Protein 4K25 (pdb70)

Nearest PDB structures (foldseek):
  4k25-assembly1_A-2  TM=1.002E+00  e=1.725E-65  Saccharomyces cerevisiae S288C
  6nbj-assembly1_B  TM=9.617E-01  e=1.595E-51  Saccharomyces cerevisiae S288C
  4ydu-assembly2_B  TM=7.743E-01  e=3.073E-22  Escherichia coli
  4wq4-assembly2_B  TM=7.828E-01  e=8.845E-22  Escherichia coli K-12
  4wq5-assembly1_A  TM=7.902E-01  e=4.695E-21  Escherichia coli K-12

Seq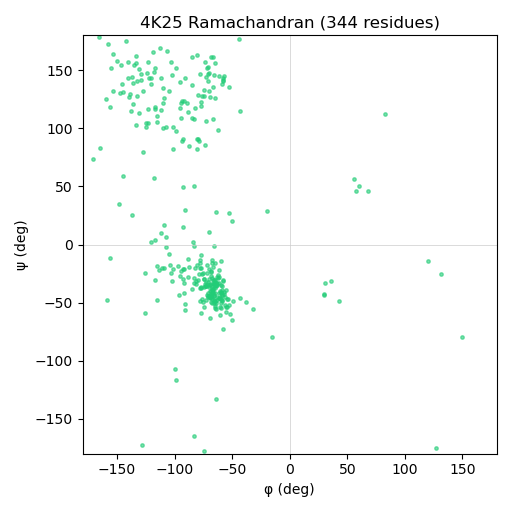uence (346 aa):
YKVLAIETSCDDTCVSVLDRFSKSAAPNVLANLKDTLDSTKAHIHHQARIGPLTERALIESNAREGIDLICVTRGPGPGSLSGGLDFAKGLAVAWNKPLIGVHHLGHLLIPRGTNGKVPQFPFVSLLVSGGHTTFVLSRAIDDHEILCDTIDIAVGDSLDKCGRELGFKGTIAREEKFINQDINDQDFALKLENLSFSFSAFITALRTNLTKLGKTEIQELPEREIRSIAYQVQESVFDHIINKLKHVLKSQPEKFKNVREFVCSGGVSSNQRLRTKLETELGTLNSTSFFNFYYPPDLCSDNSIIGWAGIEIWESLRLVSDLDICPIRQWPLNDLLSVDGWRTDQ

InterPro domains:
  IPR000905 Gcp-like domain [PF00814] (73-368)
  IPR000905 Gcp-like domain [PTHR11735] (30-397)
  IPR017860 Peptidase M22, conserved site [PS01016] (130-150)
  IPR017861 Kae1/TsaD family [PR00789] (36-49)
  IPR017861 Kae1/TsaD family [PR00789] (110-130)
  IPR017861 Kae1/TsaD family [PR00789] (131-150)
  IPR017861 Kae1/TsaD family [PR00789] (167-179)
  IPR017861 Kae1/TsaD family [PR00789] (190-211)
  IPR017861 Kae1/TsaD family [PR00789] (320-329)
  IPR017861 Kae1/TsaD family [TIGR00329] (36-367)
  IPR022450 tRNA N6-adenosine threonylcarbamoyltransferase, TsaD [MF_01445] (33-393)
  IPR043129 ATPase, nucleotide binding domain [SSF53067] (34-372)
  IPR043129 ATPase, nucleotide binding domain [SSF53067] (35-155)

Solvent-accessible surface area: 16115 Å² total

Organism: Saccharomyces cerevisiae (strain ATCC 204508 / S288c) (NCBI:txid559292)

GO terms:
  GO:0002949 tRNA threonylcarbamoyladenosine modification (P, IDA)
  GO:0000049 tRNA binding (F, IDA)
  GO:0061711 tRNA N(6)-L-threonylcarbamoyladenine synthase activity (F, IDA)
  GO:0008252 nucleotidase activity (F, IDA)
  GO:0005739 mitochondrion (C, HDA)
  GO:0072670 mitochondrial tRNA threonylcarbamoyladenosine modification (P, IMP)
  GO:0005739 mitochondrion (C, EXP)
  GO:0005759 mitochondrial matrix (C, IMP)

Radius of gyration: 22.03 Å; Cα contacts (8 Å, |Δi|>4): 654; chains: 1; bounding box: 52×57×58 Å

B-factor: mean 81.54, std 22.61, range [35.31, 181.84]

Foldseek 3Di:
DWEWFFDFQDFKTKTWIWDPPDLFDIHTFFIDIDGDDDCDDSLRVNLVCNVVVHVVRQVSGDHLLPHAEYFAALAAHASRRVSGLVVSLVSCVVSVHFYAHDHLLLLVQLVCSRSNDVQPQQAWEAQAAQAWGWIWTGNDSLDIDTQATEPEGGPNVLQQLLQVQLPADPCGNVVLCLCPVCVPQADLVLPQDASYDYRPVLSVSLQVSQVVDDHRPNPVDDSRHSSNSSCVSVCVNLVRSLVSVVVSCQVCVVSVVPHAEYEYAYDCLPNPVSVVSNCPSQCPDDSRDHYDYDYDDCSRPDHGVSSSSSVCCCPVVQKTFASVRRRDHHQDSNCRPVDDGIDGRD

CATH classification: 3.30.420.40 (+1 more: 3.30.420.40)

Structure (mmCIF, N/CA/C/O backbone):
data_4K25
#
_entry.id   4K25
#
_cell.length_a   64.597
_cell.length_b   130.983
_cell.length_c   47.866
_cell.angle_alpha   90.00
_cell.angle_beta   90.00
_cell.angle_gamma   90.00
#
_symmetry.space_group_name_H-M   'P 21 21 2'
#
loop_
_entity.id
_entity.type
_entity.pdbx_description
1 polymer 'Probable tRNA threonylcarbamoyladenosine biosynthesis protein QRI7, mitochondrial'
2 non-polymer 'ZINC ION'
3 non-polymer 'CALCIUM ION'
#
loop_
_atom_site.group_PDB
_atom_site.id
_atom_site.type_symbol
_atom_site.label_atom_id
_atom_site.label_alt_id
_atom_site.label_comp_id
_atom_site.label_asym_id
_atom_site.label_entity_id
_atom_site.label_seq_id
_atom_site.pdbx_PDB_ins_code
_atom_site.Cartn_x
_atom_site.Cartn_y
_atom_site.Cartn_z
_atom_site.occupancy
_atom_site.B_iso_or_equiv
_atom_site.auth_seq_id
_atom_site.auth_comp_id
_atom_site.auth_asym_id
_atom_site.auth_atom_id
_atom_site.pdbx_PDB_model_num
ATOM 1 N N . TYR A 1 9 ? 51.690 6.418 49.895 1.00 81.91 33 TYR A N 1
ATOM 2 C CA . TYR A 1 9 ? 50.998 6.708 48.649 1.00 76.97 33 TYR A CA 1
ATOM 3 C C . TYR A 1 9 ? 51.596 7.964 47.991 1.00 77.90 33 TYR A C 1
ATOM 4 O O . TYR A 1 9 ? 50.972 9.032 47.932 1.00 77.10 33 TYR A O 1
ATOM 13 N N . LYS A 1 10 ? 52.836 7.808 47.514 1.00 72.52 34 LYS A N 1
ATOM 14 C CA . LYS A 1 10 ? 53.590 8.797 46.757 1.00 69.87 34 LYS A CA 1
ATOM 15 C C . LYS A 1 10 ? 53.833 8.157 45.387 1.00 69.68 34 LYS A C 1
ATOM 16 O O . LYS A 1 10 ? 54.449 7.091 45.298 1.00 68.77 34 LYS A O 1
ATOM 22 N N . VAL A 1 11 ? 53.270 8.772 44.335 1.00 63.47 35 VAL A N 1
ATOM 23 C CA . VAL A 1 11 ? 53.304 8.265 42.964 1.00 59.45 35 VAL A CA 1
ATOM 24 C C . VAL A 1 11 ? 54.487 8.791 42.150 1.00 62.16 35 VAL A C 1
ATOM 25 O O . VAL A 1 11 ? 54.639 10.002 41.985 1.00 62.26 35 VAL A O 1
ATOM 29 N N . LEU A 1 12 ? 55.301 7.868 41.611 1.00 57.43 36 LEU A N 1
ATOM 30 C CA . LEU A 1 12 ? 56.393 8.200 40.699 1.00 55.93 36 LEU A CA 1
ATOM 31 C C . LEU A 1 12 ? 55.758 8.043 39.321 1.00 56.61 36 LEU A C 1
ATOM 32 O O . LEU A 1 12 ? 55.179 6.991 39.036 1.00 55.21 36 LEU A O 1
ATOM 37 N N . ALA A 1 13 ? 55.803 9.101 38.499 1.00 52.23 37 ALA A N 1
ATOM 38 C CA . ALA A 1 13 ? 55.211 9.094 37.162 1.00 49.44 37 ALA A CA 1
ATOM 39 C C . ALA A 1 13 ? 56.241 9.399 36.086 1.00 54.31 37 ALA A C 1
ATOM 40 O O . ALA A 1 13 ? 57.138 10.217 36.320 1.00 55.88 37 ALA A O 1
ATOM 42 N N . ILE A 1 14 ? 56.122 8.729 34.910 1.00 49.32 38 ILE A N 1
ATOM 43 C CA . ILE A 1 14 ? 57.047 8.896 33.779 1.00 49.32 38 ILE A CA 1
ATOM 44 C C . ILE A 1 14 ? 56.318 9.087 32.433 1.00 52.00 38 ILE A C 1
ATOM 45 O O . ILE A 1 14 ? 55.315 8.418 32.182 1.00 50.98 38 ILE A O 1
ATOM 50 N N . GLU A 1 15 ? 56.849 9.994 31.577 1.00 48.63 39 GLU A N 1
ATOM 51 C CA . GLU A 1 15 ? 56.391 10.286 30.213 1.00 46.85 39 GLU A CA 1
ATOM 52 C C . GLU A 1 15 ? 57.615 10.270 29.282 1.00 52.49 39 GLU A C 1
ATOM 53 O O . GLU A 1 15 ? 58.495 11.126 29.410 1.00 53.09 39 GLU A O 1
ATOM 59 N N . THR A 1 16 ? 57.674 9.280 28.365 1.00 49.91 40 THR A N 1
ATOM 60 C CA . THR A 1 16 ? 58.766 9.074 27.397 1.00 51.69 40 THR A CA 1
ATOM 61 C C . THR A 1 16 ? 58.266 8.726 25.967 1.00 55.20 40 THR A C 1
ATOM 62 O O . THR A 1 16 ? 59.007 8.091 25.213 1.00 56.08 40 THR A O 1
ATOM 66 N N . SER A 1 17 ? 57.033 9.137 25.591 1.00 50.70 41 SER A N 1
ATOM 67 C CA . SER A 1 17 ? 56.465 8.812 24.274 1.00 50.77 41 SER A CA 1
ATOM 68 C C . SER A 1 17 ? 56.961 9.635 23.074 1.00 57.65 41 SER A C 1
ATOM 69 O O . SER A 1 17 ? 57.312 9.041 22.049 1.00 58.61 41 SER A O 1
ATOM 72 N N . CYS A 1 18 ? 56.980 10.981 23.184 1.00 55.03 42 CYS A N 1
ATOM 73 C CA . CYS A 1 18 ? 57.397 11.855 22.078 1.00 56.51 42 CYS A CA 1
ATOM 74 C C . CYS A 1 18 ? 58.848 12.389 22.171 1.00 63.30 42 CYS A C 1
ATOM 75 O O . CYS A 1 18 ? 59.782 11.625 21.928 1.00 64.54 42 CYS A O 1
ATOM 78 N N . ASP A 1 19 ? 59.030 13.687 22.491 1.00 60.92 43 ASP A N 1
ATOM 79 C CA . ASP A 1 19 ? 60.335 14.348 22.597 1.00 64.13 43 ASP A CA 1
ATOM 80 C C . ASP A 1 19 ? 60.641 14.814 24.022 1.00 68.97 43 ASP A C 1
ATOM 81 O O . ASP A 1 19 ? 61.804 15.079 24.345 1.00 71.59 43 ASP A O 1
ATOM 86 N N . ASP A 1 20 ? 59.598 14.931 24.862 1.00 63.26 44 ASP A N 1
ATOM 87 C CA . ASP A 1 20 ? 59.723 15.368 26.248 1.00 63.84 44 ASP A CA 1
ATOM 88 C C . ASP A 1 20 ? 59.964 14.184 27.198 1.00 66.25 44 ASP A C 1
ATOM 89 O O . ASP A 1 20 ? 59.153 13.253 27.252 1.00 63.76 44 ASP A O 1
ATOM 94 N N . THR A 1 21 ? 61.083 14.226 27.941 1.00 64.35 45 THR A N 1
ATOM 95 C CA . THR A 1 21 ? 61.432 13.229 28.954 1.00 64.33 45 THR A CA 1
ATOM 96 C C . THR A 1 21 ? 60.911 13.804 30.276 1.00 66.97 45 THR A C 1
ATOM 97 O O . THR A 1 21 ? 61.426 14.813 30.754 1.00 68.37 45 THR A O 1
ATOM 101 N N . CYS A 1 22 ? 59.853 13.210 30.829 1.00 61.00 46 CYS A N 1
ATOM 102 C CA . CYS A 1 22 ? 59.256 13.741 32.048 1.00 60.79 46 CYS A CA 1
ATOM 103 C C . CYS A 1 22 ? 59.256 12.756 33.223 1.00 65.80 46 CYS A C 1
ATOM 104 O O . CYS A 1 22 ? 59.016 11.563 33.034 1.00 63.57 46 CYS A O 1
ATOM 107 N N . VAL A 1 23 ? 59.570 13.269 34.431 1.00 65.69 47 VAL A N 1
ATOM 108 C CA . VAL A 1 23 ? 59.614 12.531 35.706 1.00 67.37 47 VAL A CA 1
ATOM 109 C C . VAL A 1 23 ? 58.936 13.417 36.762 1.00 72.60 47 VAL A C 1
ATOM 110 O O . VAL A 1 23 ? 59.394 14.538 36.997 1.00 73.99 47 VAL A O 1
ATOM 114 N N . SER A 1 24 ? 57.857 12.918 37.399 1.00 68.55 48 SER A N 1
ATOM 115 C CA . SER A 1 24 ? 57.154 13.681 38.430 1.00 69.91 48 SER A CA 1
ATOM 116 C C . SER A 1 24 ? 56.699 12.853 39.635 1.00 76.14 48 SER A C 1
ATOM 117 O O . SER A 1 24 ? 56.028 11.833 39.473 1.00 74.26 48 SER A O 1
ATOM 120 N N . VAL A 1 25 ? 57.084 13.305 40.848 1.00 76.67 49 VAL A N 1
ATOM 121 C CA . VAL A 1 25 ? 56.754 12.681 42.137 1.00 78.56 49 VAL A CA 1
ATOM 122 C C . VAL A 1 25 ? 55.508 13.381 42.699 1.00 82.67 49 VAL A C 1
ATOM 123 O O . VAL A 1 25 ? 55.548 14.588 42.960 1.00 83.92 49 VAL A O 1
ATOM 127 N N . LEU A 1 26 ? 54.408 12.627 42.869 1.00 77.98 50 LEU A N 1
ATOM 128 C CA . LEU A 1 26 ? 53.140 13.152 43.389 1.00 78.76 50 LEU A CA 1
ATOM 129 C C . LEU A 1 26 ? 52.925 12.762 44.855 1.00 87.05 50 LEU A C 1
ATOM 130 O O . LEU A 1 26 ? 53.515 11.786 45.323 1.00 87.44 50 LEU A O 1
ATOM 135 N N . ASP A 1 27 ? 52.090 13.529 45.579 1.00 86.26 51 ASP A N 1
ATOM 136 C CA . ASP A 1 27 ? 51.786 13.260 46.984 1.00 90.24 51 ASP A CA 1
ATOM 137 C C . ASP A 1 27 ? 50.289 13.128 47.200 1.00 94.73 51 ASP A C 1
ATOM 138 O O . ASP A 1 27 ? 49.568 14.134 47.210 1.00 94.78 51 ASP A O 1
ATOM 143 N N . ARG A 1 28 ? 49.820 11.886 47.372 1.00 91.76 52 ARG A N 1
ATOM 144 C CA . ARG A 1 28 ? 48.413 11.641 47.651 1.00 93.00 52 ARG A CA 1
ATOM 145 C C . ARG A 1 28 ? 48.221 11.558 49.176 1.00 104.08 52 ARG A C 1
ATOM 146 O O . ARG A 1 28 ? 48.357 10.487 49.774 1.00 105.47 52 ARG A O 1
ATOM 154 N N . PHE A 1 29 ? 47.960 12.728 49.795 1.00 105.54 53 PHE A N 1
ATOM 155 C CA . PHE A 1 29 ? 47.744 12.900 51.233 1.00 112.40 53 PHE A CA 1
ATOM 156 C C . PHE A 1 29 ? 46.566 12.056 51.732 1.00 119.43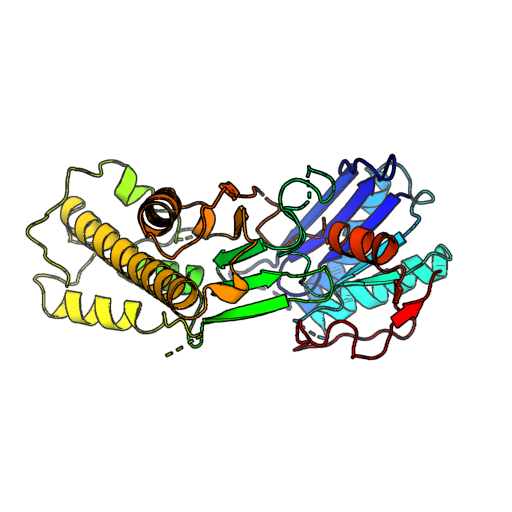 53 PHE A C 1
ATOM 157 O O . PHE A 1 29 ? 46.664 11.428 52.789 1.00 123.39 53 PHE A O 1
ATOM 165 N N . SER A 1 30 ? 45.457 12.050 50.963 1.00 113.98 54 SER A N 1
ATOM 166 C CA . SER A 1 30 ? 44.229 11.297 51.239 1.00 116.09 54 SER A CA 1
ATOM 167 C C . SER A 1 30 ? 43.445 11.085 49.938 1.00 116.23 54 SER A C 1
ATOM 168 O O . SER A 1 30 ? 43.807 11.659 48.906 1.00 111.59 54 SER A O 1
ATOM 171 N N . LYS A 1 31 ? 42.370 10.272 49.986 1.00 114.48 55 LYS A N 1
ATOM 172 C CA . LYS A 1 31 ? 41.522 10.004 48.820 1.00 111.34 55 LYS A CA 1
ATOM 173 C C . LYS A 1 31 ? 40.473 11.124 48.637 1.00 116.44 55 LYS A C 1
ATOM 174 O O . LYS A 1 31 ? 39.277 10.853 48.495 1.00 117.47 55 LYS A O 1
ATOM 180 N N . SER A 1 32 ? 40.948 12.396 48.655 1.00 112.27 56 SER A N 1
ATOM 181 C CA . SER A 1 32 ? 40.157 13.629 48.528 1.00 112.74 56 SER A CA 1
ATOM 182 C C . SER A 1 32 ? 40.982 14.829 48.003 1.00 112.86 56 SER A C 1
ATOM 183 O O . SER A 1 32 ? 40.391 15.852 47.649 1.00 112.95 56 SER A O 1
ATOM 186 N N . ALA A 1 33 ? 42.333 14.702 47.949 1.00 105.93 57 ALA A N 1
ATOM 187 C CA . ALA A 1 33 ? 43.267 15.743 47.476 1.00 102.44 57 ALA A CA 1
ATOM 188 C C . ALA A 1 33 ? 44.583 15.132 46.966 1.00 100.16 57 ALA A C 1
ATOM 189 O O . ALA A 1 33 ? 44.974 14.061 47.445 1.00 99.84 57 ALA A O 1
ATOM 191 N N . ALA A 1 34 ? 45.275 15.815 46.009 1.00 91.75 58 ALA A N 1
ATOM 192 C CA . ALA A 1 34 ? 46.538 15.305 45.449 1.00 87.66 58 ALA A CA 1
ATOM 193 C C . ALA A 1 34 ? 47.656 16.330 45.074 1.00 88.62 58 ALA A C 1
ATOM 194 O O . ALA A 1 34 ? 48.117 16.288 43.936 1.00 85.28 58 ALA A O 1
ATOM 196 N N . PRO A 1 35 ? 48.195 17.172 45.998 1.00 86.83 59 PRO A N 1
ATOM 197 C CA . PRO A 1 35 ? 49.287 18.095 45.608 1.00 85.22 59 PRO A CA 1
ATOM 198 C C . PRO A 1 35 ? 50.540 17.431 45.010 1.00 84.43 59 PRO A C 1
ATOM 199 O O . PRO A 1 35 ? 50.909 16.327 45.419 1.00 83.50 59 PRO A O 1
ATOM 203 N N . ASN A 1 36 ? 51.183 18.123 44.035 1.00 78.10 60 ASN A N 1
ATOM 204 C CA . ASN A 1 36 ? 52.377 17.670 43.305 1.00 75.75 60 ASN A CA 1
ATOM 205 C C . ASN A 1 36 ? 53.706 18.052 43.978 1.00 82.56 60 ASN A C 1
ATOM 206 O O . ASN A 1 36 ? 54.037 19.240 44.038 1.00 84.57 60 ASN A O 1
ATOM 208 N N . VAL A 1 37 ? 54.478 17.041 44.455 1.00 79.06 61 VAL A N 1
ATOM 209 C CA . VAL A 1 37 ? 55.778 17.238 45.120 1.00 82.34 61 VAL A CA 1
ATOM 210 C C . VAL A 1 37 ? 56.879 17.738 44.165 1.00 84.47 61 VAL A C 1
ATOM 211 O O . VAL A 1 37 ? 57.384 18.845 44.361 1.00 87.25 61 VAL A O 1
ATOM 215 N N . LEU A 1 38 ? 57.248 16.935 43.147 1.00 76.41 62 LEU A N 1
ATOM 216 C CA . LEU A 1 38 ? 58.287 17.306 42.182 1.00 75.00 62 LEU A CA 1
ATOM 217 C C . LEU A 1 38 ? 57.846 17.041 40.745 1.00 72.86 62 LEU A C 1
ATOM 218 O O . LEU A 1 38 ? 56.952 16.225 40.532 1.00 69.24 62 LEU A O 1
ATOM 220 N N . ALA A 1 39 ? 58.451 17.755 39.768 1.00 68.69 63 ALA A N 1
ATOM 221 C CA . ALA A 1 39 ? 58.173 17.636 38.330 1.00 64.87 63 ALA A CA 1
ATOM 222 C C . ALA A 1 39 ? 59.363 18.111 37.485 1.00 70.49 63 ALA A C 1
ATOM 223 O O . ALA A 1 39 ? 59.757 19.275 37.567 1.00 72.27 63 ALA A O 1
ATOM 225 N N . ASN A 1 40 ? 59.933 17.197 36.679 1.00 66.44 64 ASN A N 1
ATOM 226 C CA . ASN A 1 40 ? 61.077 17.447 35.794 1.00 67.74 64 ASN A CA 1
ATOM 227 C C . ASN A 1 40 ? 60.718 17.252 34.319 1.00 68.51 64 ASN A C 1
ATOM 228 O O . ASN A 1 40 ? 59.826 16.463 34.005 1.00 65.36 64 ASN A O 1
ATOM 233 N N . LEU A 1 41 ? 61.426 17.967 33.419 1.00 66.09 65 LEU A N 1
ATOM 234 C CA . LEU A 1 41 ? 61.250 17.891 31.966 1.00 63.84 65 LEU A CA 1
ATOM 235 C C . LEU A 1 41 ? 62.536 18.263 31.217 1.00 72.32 65 LEU A C 1
ATOM 236 O O . LEU A 1 41 ? 63.181 19.262 31.547 1.00 74.98 65 LEU A O 1
ATOM 238 N N . LYS A 1 42 ? 62.913 17.428 30.228 1.00 69.78 66 LYS A N 1
ATOM 239 C CA . LYS A 1 42 ? 64.087 17.600 29.368 1.00 73.53 66 LYS A CA 1
ATOM 240 C C . LYS A 1 42 ? 63.674 17.257 27.941 1.00 78.29 66 LYS A C 1
ATOM 241 O O . LYS A 1 42 ? 63.292 16.116 27.668 1.00 75.88 66 LYS A O 1
ATOM 243 N N . ASP A 1 43 ? 63.701 18.260 27.046 1.00 77.94 67 ASP A N 1
ATOM 244 C CA . ASP A 1 43 ? 63.285 18.117 25.647 1.00 77.44 67 ASP A CA 1
ATOM 245 C C . ASP A 1 43 ? 64.465 17.923 24.704 1.00 87.36 67 ASP A C 1
ATOM 246 O O . ASP A 1 43 ? 65.570 18.385 25.000 1.00 90.75 67 ASP A O 1
ATOM 251 N N . THR A 1 44 ? 64.226 17.229 23.571 1.00 85.37 68 THR A N 1
ATOM 252 C CA . THR A 1 44 ? 65.235 16.929 22.549 1.00 90.10 68 THR A CA 1
ATOM 253 C C . THR A 1 44 ? 65.737 18.205 21.876 1.00 100.36 68 THR A C 1
ATOM 254 O O . THR A 1 44 ? 64.930 18.995 21.378 1.00 98.31 68 THR A O 1
ATOM 258 N N . LEU A 1 45 ? 67.068 18.407 21.877 1.00 104.15 69 LEU A N 1
ATOM 259 C CA . LEU A 1 45 ? 67.719 19.562 21.259 1.00 109.12 69 LEU A CA 1
ATOM 260 C C . LEU A 1 45 ? 67.690 19.384 19.740 1.00 115.85 69 LEU A C 1
ATOM 261 O O . LEU A 1 45 ? 68.078 18.324 19.236 1.00 116.75 69 LEU A O 1
ATOM 266 N N . ASP A 1 46 ? 67.201 20.410 19.018 1.00 113.19 70 ASP A N 1
ATOM 267 C CA . ASP A 1 46 ? 67.078 20.384 17.558 1.00 114.55 70 ASP A CA 1
ATOM 268 C C . ASP A 1 46 ? 67.696 21.615 16.891 1.00 123.64 70 ASP A C 1
ATOM 269 O O . ASP A 1 46 ? 67.666 22.709 17.464 1.00 123.91 70 ASP A O 1
ATOM 274 N N . SER A 1 47 ? 68.252 21.429 15.676 1.00 123.96 71 SER A N 1
ATOM 275 C CA . SER A 1 47 ? 68.888 22.486 14.888 1.00 159.82 71 SER A CA 1
ATOM 276 C C . SER A 1 47 ? 67.919 23.070 13.863 1.00 180.98 71 SER A C 1
ATOM 277 O O . SER A 1 47 ? 67.198 24.019 14.167 1.00 138.01 71 SER A O 1
ATOM 280 N N . THR A 1 56 ? 70.422 13.920 17.148 1.00 88.26 80 THR A N 1
ATOM 281 C CA . THR A 1 56 ? 70.193 13.200 18.401 1.00 84.60 80 THR A CA 1
ATOM 282 C C . THR A 1 56 ? 68.802 12.541 18.424 1.00 81.92 80 THR A C 1
ATOM 283 O O . THR A 1 56 ? 67.779 13.238 18.444 1.00 78.16 80 THR A O 1
ATOM 287 N N . LYS A 1 57 ? 68.779 11.191 18.401 1.00 76.48 81 LYS A N 1
ATOM 288 C CA . LYS A 1 57 ? 67.564 10.364 18.389 1.00 70.65 81 LYS A CA 1
ATOM 289 C C . LYS A 1 57 ? 66.759 10.497 19.679 1.00 67.38 81 LYS A C 1
ATOM 290 O O . LYS A 1 57 ? 67.346 10.656 20.750 1.00 67.18 81 LYS A O 1
ATOM 296 N N . ALA A 1 58 ? 65.416 10.428 19.572 1.00 58.37 82 ALA A N 1
ATOM 297 C CA . ALA A 1 58 ? 64.502 10.533 20.713 1.00 53.41 82 ALA A CA 1
ATOM 298 C C . ALA A 1 58 ? 64.629 9.350 21.670 1.00 55.96 82 ALA A C 1
ATOM 299 O O . ALA A 1 58 ? 64.563 9.553 22.885 1.00 54.80 82 ALA A O 1
ATOM 301 N N . HIS A 1 59 ? 64.822 8.122 21.139 1.00 52.76 83 HIS A N 1
ATOM 302 C CA . HIS A 1 59 ? 64.984 6.935 21.980 1.00 51.73 83 HIS A CA 1
ATOM 303 C C . HIS A 1 59 ? 66.258 7.027 22.812 1.00 57.24 83 HIS A C 1
ATOM 304 O O . HIS A 1 59 ? 66.160 6.886 24.028 1.00 55.88 83 HIS A O 1
ATOM 311 N N . ILE A 1 60 ? 67.421 7.366 22.177 1.00 56.22 84 ILE A N 1
ATOM 312 C CA . ILE A 1 60 ? 68.719 7.564 22.833 1.00 59.02 84 ILE A CA 1
ATOM 313 C C . ILE A 1 60 ? 68.632 8.702 23.863 1.00 60.63 84 ILE A C 1
ATOM 314 O O . ILE A 1 60 ? 69.170 8.561 24.961 1.00 61.29 84 ILE A O 1
ATOM 319 N N . HIS A 1 61 ? 67.918 9.798 23.532 1.00 54.87 85 HIS A N 1
ATOM 320 C CA . HIS A 1 61 ? 67.738 10.925 24.448 1.00 53.98 85 HIS A CA 1
ATOM 321 C C . HIS A 1 61 ? 67.024 10.470 25.724 1.00 55.82 85 HIS A C 1
ATOM 322 O O . HIS A 1 61 ? 67.638 10.532 26.789 1.00 57.10 85 HIS A O 1
ATOM 329 N N . HIS A 1 62 ? 65.774 9.950 25.609 1.00 49.02 86 HIS A N 1
ATOM 330 C CA . HIS A 1 62 ? 64.993 9.436 26.737 1.00 47.05 86 HIS A CA 1
ATOM 331 C C . HIS A 1 62 ? 65.818 8.459 27.603 1.00 52.62 86 HIS A C 1
ATOM 332 O O . HIS A 1 62 ? 65.866 8.623 28.822 1.00 52.42 86 HIS A O 1
ATOM 339 N N . GLN A 1 63 ? 66.489 7.473 26.957 1.00 50.79 87 GLN A N 1
ATOM 340 C CA . GLN A 1 63 ? 67.355 6.452 27.569 1.00 52.63 87 GLN A CA 1
ATOM 341 C C . GLN A 1 63 ? 68.519 7.041 28.369 1.00 59.98 87 GLN A C 1
ATOM 342 O O . GLN A 1 63 ? 68.969 6.414 29.328 1.00 61.55 87 GLN A O 1
ATOM 348 N N . ALA A 1 64 ? 69.021 8.217 27.970 1.00 57.86 88 ALA A N 1
ATOM 349 C CA . ALA A 1 64 ? 70.122 8.878 28.667 1.00 61.99 88 ALA A CA 1
ATOM 350 C C . ALA A 1 64 ? 69.627 9.871 29.720 1.00 64.33 88 ALA A C 1
ATOM 351 O O . ALA A 1 64 ? 70.379 10.218 30.632 1.00 66.92 88 ALA A O 1
ATOM 353 N N . ARG A 1 65 ? 68.370 10.333 29.598 1.00 56.70 89 ARG A N 1
ATOM 354 C CA . ARG A 1 65 ? 67.825 11.317 30.531 1.00 55.31 89 ARG A CA 1
ATOM 355 C C . ARG A 1 65 ? 67.129 10.719 31.727 1.00 57.11 89 ARG A C 1
ATOM 356 O O . ARG A 1 65 ? 67.462 11.083 32.848 1.00 58.93 89 ARG A O 1
ATOM 364 N N . ILE A 1 66 ? 66.190 9.791 31.497 1.00 50.48 90 ILE A N 1
ATOM 365 C CA . ILE A 1 66 ? 65.376 9.132 32.517 1.00 48.66 90 ILE A CA 1
ATOM 366 C C . ILE A 1 66 ? 66.061 8.785 33.848 1.00 56.29 90 ILE A C 1
ATOM 367 O O . ILE A 1 66 ? 65.537 9.139 34.902 1.00 54.89 90 ILE A O 1
ATOM 372 N N . GLY A 1 67 ? 67.233 8.151 33.769 1.00 57.50 91 GLY A N 1
ATOM 373 C CA . GLY A 1 67 ? 68.044 7.754 34.917 1.00 61.01 91 GLY A CA 1
ATOM 374 C C . GLY A 1 67 ? 68.413 8.927 35.798 1.00 68.26 91 GLY A C 1
ATOM 375 O O . GLY A 1 67 ? 67.816 9.091 36.867 1.00 67.04 91 GLY A O 1
ATOM 376 N N . PRO A 1 68 ? 69.336 9.813 35.343 1.00 69.21 92 PRO A N 1
ATOM 377 C CA . PRO A 1 68 ? 69.696 10.986 36.162 1.00 72.70 92 PRO A CA 1
ATOM 378 C C . PRO A 1 68 ? 68.531 11.945 36.432 1.00 74.82 92 PRO A C 1
ATOM 379 O O . PRO A 1 68 ? 68.540 12.612 37.467 1.00 76.69 92 PRO A O 1
ATOM 383 N N . LEU A 1 69 ? 67.511 11.979 35.537 1.00 67.51 93 LEU A N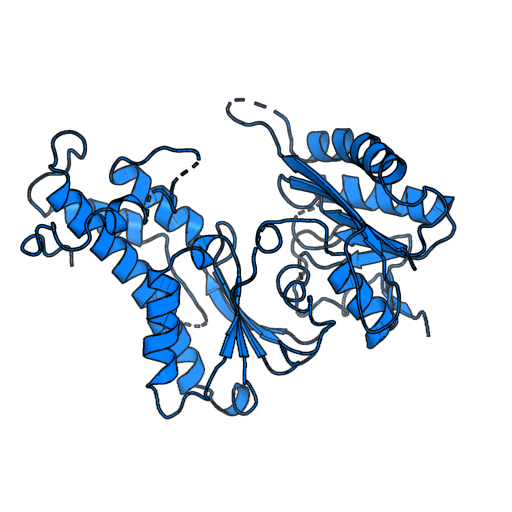 1
ATOM 384 C CA . LEU A 1 69 ? 66.319 12.817 35.713 1.00 64.84 93 LEU A CA 1
ATOM 385 C C . LEU A 1 69 ? 65.391 12.291 36.817 1.00 67.60 93 LEU A C 1
ATOM 386 O O . LEU A 1 69 ? 64.559 13.050 37.307 1.00 67.27 93 LEU A O 1
ATOM 391 N N . THR A 1 70 ? 65.537 11.015 37.226 1.00 63.58 94 THR A N 1
ATOM 392 C CA . THR A 1 70 ? 64.728 10.459 38.313 1.00 62.35 94 THR A CA 1
ATOM 393 C C . THR A 1 70 ? 65.435 10.632 39.661 1.00 70.76 94 THR A C 1
ATOM 394 O O . THR A 1 70 ? 64.775 11.015 40.629 1.00 70.77 94 THR A O 1
ATOM 398 N N . GLU A 1 71 ? 66.771 10.392 39.718 1.00 70.84 95 GLU A N 1
ATOM 399 C CA . GLU A 1 71 ? 67.550 10.541 40.954 1.00 75.37 95 GLU A CA 1
ATOM 400 C C . GLU A 1 71 ? 67.498 11.953 41.544 1.00 81.32 95 GLU A C 1
ATOM 401 O O . GLU A 1 71 ? 67.285 12.086 42.745 1.00 83.47 95 GLU A O 1
ATOM 407 N N . ARG A 1 72 ? 67.625 12.995 40.693 1.00 76.86 96 ARG A N 1
ATOM 408 C CA . ARG A 1 72 ? 67.539 14.403 41.087 1.00 78.46 96 ARG A CA 1
ATOM 409 C C . ARG A 1 72 ? 66.108 14.716 41.531 1.00 78.68 96 ARG A C 1
ATOM 410 O O . ARG A 1 72 ? 65.917 15.416 42.526 1.00 80.86 96 ARG A O 1
ATOM 412 N N . ALA A 1 73 ? 65.107 14.151 40.816 1.00 69.84 97 ALA A N 1
ATOM 413 C CA . ALA A 1 73 ? 63.684 14.302 41.122 1.00 66.61 97 ALA A CA 1
ATOM 414 C C . ALA A 1 73 ? 63.302 13.565 42.403 1.00 71.20 97 ALA A C 1
ATOM 415 O O . ALA A 1 73 ? 62.278 13.896 42.992 1.00 69.98 97 ALA A O 1
ATOM 417 N N . LEU A 1 74 ? 64.109 12.562 42.822 1.00 69.62 98 LEU A N 1
ATOM 418 C CA . LEU A 1 74 ? 63.907 11.807 44.061 1.00 71.17 98 LEU A CA 1
ATOM 419 C C . LEU A 1 74 ? 64.674 12.442 45.222 1.00 82.43 98 LEU A C 1
ATOM 420 O O . LEU A 1 74 ? 64.209 12.366 46.360 1.00 83.90 98 LEU A O 1
ATOM 425 N N . ILE A 1 75 ? 65.852 13.051 44.936 1.00 83.70 99 ILE A N 1
ATOM 426 C CA . ILE A 1 75 ? 66.698 13.745 45.916 1.00 90.73 99 ILE A CA 1
ATOM 427 C C . ILE A 1 75 ? 65.983 15.029 46.367 1.00 98.64 99 ILE A C 1
ATOM 428 O O . ILE A 1 75 ? 65.910 15.303 47.571 1.00 102.07 99 ILE A O 1
ATOM 433 N N . GLU A 1 76 ? 65.428 15.787 45.398 1.00 94.00 100 GLU A N 1
ATOM 434 C CA . GLU A 1 76 ? 64.696 17.023 45.673 1.00 95.39 100 GLU A CA 1
ATOM 435 C C . GLU A 1 76 ? 63.308 16.772 46.267 1.00 98.21 100 GLU A C 1
ATOM 436 O O . GLU A 1 76 ? 62.838 17.591 47.063 1.00 100.54 100 GLU A O 1
ATOM 442 N N . SER A 1 77 ? 62.677 15.623 45.928 1.00 91.23 101 SER A N 1
ATOM 443 C CA . SER A 1 77 ? 61.369 15.238 46.466 1.00 89.77 101 SER A CA 1
ATOM 444 C C . SER A 1 77 ? 61.478 14.760 47.924 1.00 99.71 101 SER A C 1
ATOM 445 O O . SER A 1 77 ? 62.571 14.766 48.502 1.00 103.74 101 SER A O 1
ATOM 448 N N . ASN A 1 78 ? 60.336 14.333 48.504 1.00 96.91 102 ASN A N 1
ATOM 449 C CA . ASN A 1 78 ? 60.212 13.842 49.877 1.00 101.49 102 ASN A CA 1
ATOM 450 C C . ASN A 1 78 ? 61.245 12.767 50.234 1.00 108.45 102 ASN A C 1
ATOM 451 O O . ASN A 1 78 ? 62.106 13.015 51.081 1.00 113.39 102 ASN A O 1
ATOM 453 N N . ALA A 1 79 ? 61.179 11.594 49.574 1.00 102.18 103 ALA A N 1
ATOM 454 C CA . ALA A 1 79 ? 62.091 10.474 49.813 1.00 103.57 103 ALA A CA 1
ATOM 455 C C . ALA A 1 79 ? 62.249 9.558 48.588 1.00 102.95 103 ALA A C 1
ATOM 456 O O . ALA A 1 79 ? 61.440 9.602 47.660 1.00 97.12 103 ALA A O 1
ATOM 458 N N . ARG A 1 80 ? 63.307 8.731 48.614 1.00 102.32 104 ARG A N 1
ATOM 459 C CA . ARG A 1 80 ? 63.678 7.740 47.606 1.00 99.36 104 ARG A CA 1
ATOM 460 C C . ARG A 1 80 ? 63.045 6.386 47.958 1.00 102.48 104 ARG A C 1
ATOM 461 O O . ARG A 1 80 ? 62.910 5.528 47.088 1.00 98.17 104 ARG A O 1
ATOM 469 N N . GLU A 1 81 ? 62.682 6.194 49.244 1.00 103.50 105 GLU A N 1
ATOM 470 C CA . GLU A 1 81 ? 62.071 4.968 49.775 1.00 103.44 105 GLU A CA 1
ATOM 471 C C . GLU A 1 81 ? 60.562 5.136 50.036 1.00 106.31 105 GLU A C 1
ATOM 472 O O . GLU A 1 81 ? 59.872 4.150 50.318 1.00 105.51 105 GLU A O 1
ATOM 478 N N . GLY A 1 82 ? 60.075 6.374 49.921 1.00 102.40 106 GLY A N 1
ATOM 479 C CA . GLY A 1 82 ? 58.680 6.734 50.150 1.00 101.26 106 GLY A CA 1
ATOM 480 C C . GLY A 1 82 ? 57.720 6.536 48.992 1.00 99.17 106 GLY A C 1
ATOM 481 O O . GLY A 1 82 ? 56.539 6.865 49.132 1.00 98.44 106 GLY A O 1
ATOM 482 N N . ILE A 1 83 ? 58.200 5.993 47.844 1.00 91.44 107 ILE A N 1
ATOM 483 C CA . ILE A 1 83 ? 57.371 5.750 46.650 1.00 86.03 107 ILE A CA 1
ATOM 484 C C . ILE A 1 83 ? 56.547 4.473 46.792 1.00 87.04 107 ILE A C 1
ATOM 485 O O . ILE A 1 83 ? 57.102 3.421 47.115 1.00 87.49 107 ILE A O 1
ATOM 487 N N . ASP A 1 84 ? 55.221 4.573 46.559 1.00 81.01 108 ASP A N 1
ATOM 488 C CA . ASP A 1 84 ? 54.274 3.463 46.705 1.00 80.49 108 ASP A CA 1
ATOM 489 C C . ASP A 1 84 ? 53.643 2.916 45.419 1.00 80.40 108 ASP A C 1
ATOM 490 O O . ASP A 1 84 ? 53.133 1.794 45.431 1.00 80.18 108 ASP A O 1
ATOM 495 N N . LEU A 1 85 ? 53.655 3.702 44.330 1.00 73.92 109 LEU A N 1
ATOM 496 C CA . LEU A 1 85 ? 53.089 3.319 43.034 1.00 70.33 109 LEU A CA 1
ATOM 497 C C . LEU A 1 85 ? 53.927 3.921 41.917 1.00 71.66 109 LEU A C 1
ATOM 498 O O . LEU A 1 85 ? 54.351 5.076 42.015 1.00 71.99 109 LEU A O 1
ATOM 503 N N . ILE A 1 86 ? 54.181 3.133 40.866 1.00 65.53 110 ILE A N 1
ATOM 504 C CA . ILE A 1 86 ? 54.977 3.584 39.729 1.00 63.42 110 ILE A CA 1
ATOM 505 C C . ILE A 1 86 ? 54.134 3.633 38.455 1.00 63.87 110 ILE A C 1
ATOM 506 O O . ILE A 1 86 ? 53.811 2.590 37.875 1.00 62.12 110 ILE A O 1
ATOM 511 N N . CYS A 1 87 ? 53.770 4.858 38.038 1.00 59.07 111 CYS A N 1
ATOM 512 C CA . CYS A 1 87 ? 53.021 5.102 36.808 1.00 56.33 111 CYS A CA 1
ATOM 513 C C . CYS A 1 87 ? 53.989 5.428 35.692 1.00 59.38 111 CYS A C 1
ATOM 514 O O . CYS A 1 87 ? 54.996 6.102 35.925 1.00 59.77 111 CYS A O 1
ATOM 517 N N . VAL A 1 88 ? 53.713 4.906 34.490 1.00 54.87 112 VAL A N 1
ATOM 518 C CA . VAL A 1 88 ? 54.556 5.091 33.308 1.00 54.30 112 VAL A CA 1
ATOM 519 C C . VAL A 1 88 ? 53.700 5.062 32.030 1.00 57.31 112 VAL A C 1
ATOM 520 O O . VAL A 1 88 ? 52.594 4.518 32.040 1.00 57.51 112 VAL A O 1
ATOM 524 N N . THR A 1 89 ? 54.205 5.655 30.945 1.00 52.61 113 THR A N 1
ATOM 525 C CA . THR A 1 89 ? 53.496 5.693 29.676 1.00 51.17 113 THR A CA 1
ATOM 526 C C . THR A 1 89 ? 53.716 4.432 28.830 1.00 54.95 113 THR A C 1
ATOM 527 O O . THR A 1 89 ? 54.820 4.186 28.326 1.00 55.56 113 THR A O 1
ATOM 531 N N . ARG A 1 90 ? 52.665 3.610 28.724 1.00 50.29 114 ARG A N 1
ATOM 532 C CA . ARG A 1 90 ? 52.663 2.399 27.903 1.00 50.39 114 ARG A CA 1
ATOM 533 C C . ARG A 1 90 ? 52.003 2.805 26.583 1.00 54.67 114 ARG A C 1
ATOM 534 O O . ARG A 1 90 ? 52.190 2.134 25.564 1.00 54.43 114 ARG A O 1
ATOM 542 N N . GLY A 1 91 ? 51.275 3.932 26.648 1.00 51.55 115 GLY A N 1
ATOM 543 C CA . GLY A 1 91 ? 50.484 4.589 25.610 1.00 51.27 115 GLY A CA 1
ATOM 544 C C . GLY A 1 91 ? 51.054 4.747 24.213 1.00 56.58 115 GLY A C 1
ATOM 545 O O . GLY A 1 91 ? 52.204 4.369 23.955 1.00 56.83 115 GLY A O 1
ATOM 546 N N . PRO A 1 92 ? 50.239 5.313 23.277 1.00 53.03 116 PRO A N 1
ATOM 547 C CA . PRO A 1 92 ? 50.703 5.464 21.882 1.00 53.13 116 PRO A CA 1
ATOM 548 C C . PRO A 1 92 ? 51.982 6.278 21.737 1.00 56.07 116 PRO A C 1
ATOM 549 O O . PRO A 1 92 ? 52.201 7.231 22.489 1.00 54.64 116 PRO A O 1
ATOM 553 N N . GLY A 1 93 ? 52.824 5.861 20.799 1.00 53.85 117 GLY A N 1
ATOM 554 C CA . GLY A 1 93 ? 54.105 6.500 20.520 1.00 54.62 117 GLY A CA 1
ATOM 555 C C . GLY A 1 93 ? 55.167 5.550 20.008 1.00 60.74 117 GLY A C 1
ATOM 556 O O . GLY A 1 93 ? 54.886 4.376 19.753 1.00 60.53 117 GLY A O 1
ATOM 565 N N . PRO A 1 95 ? 57.896 2.908 19.931 1.00 61.97 119 PRO A N 1
ATOM 566 C CA . PRO A 1 95 ? 58.220 1.809 20.860 1.00 61.52 119 PRO A CA 1
ATOM 567 C C . PRO A 1 95 ? 59.572 1.944 21.545 1.00 65.02 119 PRO A C 1
ATOM 568 O O . PRO A 1 95 ? 59.623 1.826 22.770 1.00 64.04 119 PRO A O 1
ATOM 572 N N . GLY A 1 96 ? 60.617 2.239 20.763 1.00 62.04 120 GLY A N 1
ATOM 573 C CA . GLY A 1 96 ? 61.982 2.435 21.243 1.00 62.96 120 GLY A CA 1
ATOM 574 C C . GLY A 1 96 ? 62.115 3.565 22.247 1.00 63.32 120 GLY A C 1
ATOM 575 O O . GLY A 1 96 ? 62.823 3.418 23.247 1.00 64.26 120 GLY A O 1
ATOM 576 N N . SER A 1 97 ? 61.414 4.693 21.997 1.00 55.93 121 SER A N 1
ATOM 577 C CA . SER A 1 97 ? 61.400 5.870 22.873 1.00 53.73 121 SER A CA 1
ATOM 578 C C . SER A 1 97 ? 60.701 5.582 24.199 1.00 52.64 121 SER A C 1
ATOM 579 O O . SER A 1 97 ? 61.259 5.894 25.254 1.00 53.34 121 SER A O 1
ATOM 582 N N . LEU A 1 98 ? 59.481 5.005 24.151 1.00 43.83 122 LEU A N 1
ATOM 583 C CA . LEU A 1 98 ? 58.753 4.708 25.377 1.00 40.50 122 LEU A CA 1
ATOM 584 C C . LEU A 1 98 ? 59.217 3.457 26.138 1.00 42.63 122 LEU A C 1
ATOM 585 O O . LEU A 1 98 ? 58.921 3.330 27.325 1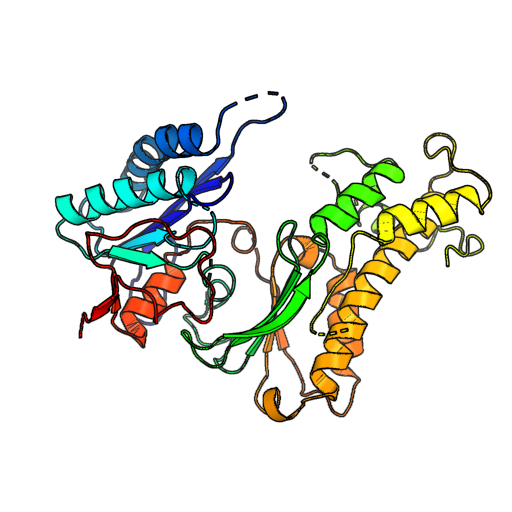.00 40.42 122 LEU A O 1
ATOM 590 N N . SER A 1 99 ? 60.042 2.595 25.493 1.00 40.57 123 SER A N 1
ATOM 591 C CA . SER A 1 99 ? 60.656 1.442 26.166 1.00 41.20 123 SER A CA 1
ATOM 592 C C . SER A 1 99 ? 61.670 1.955 27.224 1.00 46.16 123 SER A C 1
ATOM 593 O O . SER A 1 99 ? 61.858 1.314 28.255 1.00 46.69 123 SER A O 1
ATOM 596 N N . GLY A 1 100 ? 62.269 3.119 26.954 1.00 42.31 124 GLY A N 1
ATOM 597 C CA . GLY A 1 100 ? 63.221 3.794 27.829 1.00 43.65 124 GLY A CA 1
ATOM 598 C C . GLY A 1 100 ? 62.679 4.131 29.203 1.00 45.59 124 GLY A C 1
ATOM 599 O O . GLY A 1 100 ? 63.391 4.012 30.204 1.00 46.08 124 GLY A O 1
ATOM 600 N N . GLY A 1 101 ? 61.419 4.558 29.239 1.00 40.10 125 GLY A N 1
ATOM 601 C CA . GLY A 1 101 ? 60.713 4.900 30.468 1.00 38.62 125 GLY A CA 1
ATOM 602 C C . GLY A 1 101 ? 60.111 3.674 31.117 1.00 41.98 125 GLY A C 1
ATOM 603 O O . GLY A 1 101 ? 60.142 3.544 32.344 1.00 43.14 125 GLY A O 1
ATOM 604 N N . LEU A 1 102 ? 59.586 2.752 30.285 1.00 36.59 126 LEU A N 1
ATOM 605 C CA . LEU A 1 102 ? 58.942 1.506 30.697 1.00 35.91 126 LEU A CA 1
ATOM 606 C C . LEU A 1 102 ? 59.889 0.546 31.410 1.00 41.27 126 LEU A C 1
ATOM 607 O O . LEU A 1 102 ? 59.591 0.124 32.530 1.00 40.56 126 LEU A O 1
ATOM 612 N N . ASP A 1 103 ? 61.020 0.191 30.753 1.00 39.41 127 ASP A N 1
ATOM 613 C CA . ASP A 1 103 ? 62.022 -0.729 31.294 1.00 41.19 127 ASP A CA 1
ATOM 614 C C . ASP A 1 103 ? 62.637 -0.149 32.553 1.00 46.46 127 ASP A C 1
ATOM 615 O O . ASP A 1 103 ? 62.870 -0.883 33.513 1.00 47.46 127 ASP A O 1
ATOM 620 N N . PHE A 1 104 ? 62.798 1.183 32.585 1.00 43.40 128 PHE A N 1
ATOM 621 C CA . PHE A 1 104 ? 63.285 1.922 33.749 1.00 45.09 128 PHE A CA 1
ATOM 622 C C . PHE A 1 104 ? 62.277 1.826 34.901 1.00 48.84 128 PHE A C 1
ATOM 623 O O . PHE A 1 104 ? 62.686 1.583 36.036 1.00 50.19 128 PHE A O 1
ATOM 631 N N . ALA A 1 105 ? 60.961 1.990 34.599 1.00 43.48 129 ALA A N 1
ATOM 632 C CA . ALA A 1 105 ? 59.864 1.895 35.571 1.00 42.58 129 ALA A CA 1
ATOM 633 C C . ALA A 1 105 ? 59.761 0.488 36.146 1.00 47.96 129 ALA A C 1
ATOM 634 O O . ALA A 1 105 ? 59.444 0.346 37.327 1.00 49.60 129 ALA A O 1
ATOM 636 N N . LYS A 1 106 ? 60.038 -0.548 35.317 1.00 43.51 130 LYS A N 1
ATOM 637 C CA . LYS A 1 106 ? 60.047 -1.949 35.737 1.00 44.21 130 LYS A CA 1
ATOM 638 C C . LYS A 1 106 ? 61.150 -2.105 36.780 1.00 51.69 130 LYS A C 1
ATOM 639 O O . LYS A 1 106 ? 60.912 -2.694 37.836 1.00 53.11 130 LYS A O 1
ATOM 645 N N . GLY A 1 107 ? 62.318 -1.523 36.486 1.00 49.06 131 GLY A N 1
ATOM 646 C CA . GLY A 1 107 ? 63.481 -1.523 37.359 1.00 52.01 131 GLY A CA 1
ATOM 647 C C . GLY A 1 107 ? 63.199 -0.930 38.724 1.00 57.61 131 GLY A C 1
ATOM 648 O O . GLY A 1 107 ? 63.677 -1.462 39.725 1.00 60.32 131 GLY A O 1
ATOM 649 N N . LEU A 1 108 ? 62.424 0.177 38.777 1.00 52.12 132 LEU A N 1
ATOM 650 C CA . LEU A 1 108 ? 62.036 0.829 40.032 1.00 53.28 132 LEU A CA 1
ATOM 651 C C . LEU A 1 108 ? 61.071 -0.091 40.799 1.00 58.57 132 LEU A C 1
ATOM 652 O O . LEU A 1 108 ? 61.291 -0.366 41.985 1.00 59.92 132 LEU A O 1
ATOM 657 N N . ALA A 1 109 ? 60.026 -0.589 40.090 1.00 54.21 133 ALA A N 1
ATOM 658 C CA . ALA A 1 109 ? 58.983 -1.483 40.603 1.00 54.64 133 ALA A CA 1
ATOM 659 C C . ALA A 1 109 ? 59.553 -2.750 41.238 1.00 62.12 133 ALA A C 1
ATOM 660 O O . ALA A 1 109 ? 59.251 -3.007 42.400 1.00 64.44 133 ALA A O 1
ATOM 662 N N . VAL A 1 110 ? 60.411 -3.504 40.504 1.00 58.58 134 VAL A N 1
ATOM 663 C CA . VAL A 1 110 ? 61.064 -4.734 40.984 1.00 60.56 134 VAL A CA 1
ATOM 664 C C . VAL A 1 110 ? 61.937 -4.437 42.210 1.00 66.98 134 VAL A C 1
ATOM 665 O O . VAL A 1 110 ? 61.861 -5.167 43.196 1.00 69.01 134 VAL A O 1
ATOM 669 N N . ALA A 1 111 ? 62.736 -3.357 42.148 1.00 63.82 135 ALA A N 1
ATOM 670 C CA . ALA A 1 111 ? 63.644 -2.940 43.219 1.00 67.20 135 ALA A CA 1
ATOM 671 C C . ALA A 1 111 ? 62.951 -2.500 44.517 1.00 71.49 135 ALA A C 1
ATOM 672 O O . ALA A 1 111 ? 63.429 -2.832 45.600 1.00 73.22 135 ALA A O 1
ATOM 674 N N . TRP A 1 112 ? 61.846 -1.742 44.404 1.00 66.20 136 TRP A N 1
ATOM 675 C CA . TRP A 1 112 ? 61.088 -1.260 45.559 1.00 67.27 136 TRP A CA 1
ATOM 676 C C . TRP A 1 112 ? 60.040 -2.266 46.019 1.00 73.15 136 TRP A C 1
ATOM 677 O O . TRP A 1 112 ? 59.603 -2.190 47.170 1.00 76.03 136 TRP A O 1
ATOM 688 N N . ASN A 1 113 ? 59.661 -3.222 45.135 1.00 68.12 137 ASN A N 1
ATOM 689 C CA . ASN A 1 113 ? 58.631 -4.249 45.355 1.00 68.58 137 ASN A CA 1
ATOM 690 C C . ASN A 1 113 ? 57.254 -3.548 45.439 1.00 73.77 137 ASN A C 1
ATOM 691 O O . ASN A 1 113 ? 56.450 -3.812 46.340 1.00 76.23 137 ASN A O 1
ATOM 696 N N . LYS A 1 114 ? 57.010 -2.624 44.483 1.00 68.10 138 LYS A N 1
ATOM 697 C CA . LYS A 1 114 ? 55.785 -1.827 44.396 1.00 67.34 138 LYS A CA 1
ATOM 698 C C . LYS A 1 114 ? 55.046 -1.977 43.045 1.00 69.44 138 LYS A C 1
ATOM 699 O O . LYS A 1 114 ? 55.683 -2.372 42.062 1.00 67.44 138 LYS A O 1
ATOM 705 N N . PRO A 1 115 ? 53.710 -1.707 42.971 1.00 66.74 139 PRO A N 1
ATOM 706 C CA . PRO A 1 115 ? 52.985 -1.904 41.700 1.00 64.60 139 PRO A CA 1
ATOM 707 C C . PRO A 1 115 ? 53.370 -0.973 40.552 1.00 67.74 139 PRO A C 1
ATOM 708 O O . PRO A 1 115 ? 53.943 0.094 40.770 1.00 68.22 139 PRO A O 1
ATOM 712 N N . LEU A 1 116 ? 53.026 -1.381 39.330 1.00 62.96 140 LEU A N 1
ATOM 713 C CA . LEU A 1 116 ? 53.285 -0.631 38.110 1.00 60.78 140 LEU A CA 1
ATOM 714 C C . LEU A 1 116 ? 51.982 -0.479 37.328 1.00 63.91 140 LEU A C 1
ATOM 715 O O . LEU A 1 116 ? 51.278 -1.472 37.127 1.00 64.63 140 LEU A O 1
ATOM 720 N N . ILE A 1 117 ? 51.671 0.753 36.877 1.00 58.28 141 ILE A N 1
ATOM 721 C CA . ILE A 1 117 ? 50.467 1.014 36.088 1.00 56.78 141 ILE A CA 1
ATOM 722 C C . ILE A 1 117 ? 50.795 1.695 34.755 1.00 57.95 141 ILE A C 1
ATOM 723 O O . ILE A 1 117 ? 51.065 2.895 34.723 1.00 56.50 141 ILE A O 1
ATOM 725 N N . GLY A 1 118 ? 50.806 0.899 33.680 1.00 53.82 142 GLY A N 1
ATOM 726 C CA . GLY A 1 118 ? 51.083 1.339 32.313 1.00 51.53 142 GLY A CA 1
ATOM 727 C C . GLY A 1 118 ? 49.920 2.128 31.753 1.00 54.41 142 GLY A C 1
ATOM 728 O O . GLY A 1 118 ? 48.875 1.558 31.432 1.00 53.10 142 GLY A O 1
ATOM 729 N N . VAL A 1 119 ? 50.099 3.454 31.654 1.00 52.35 143 VAL A N 1
ATOM 730 C CA . VAL A 1 119 ? 49.082 4.422 31.228 1.00 52.48 143 VAL A CA 1
ATOM 731 C C . VAL A 1 119 ? 49.062 4.724 29.712 1.00 57.84 143 VAL A C 1
ATOM 732 O O . VAL A 1 119 ? 50.114 4.789 29.066 1.00 56.38 143 VAL A O 1
ATOM 736 N N . HIS A 1 120 ? 47.834 4.920 29.173 1.00 56.63 144 HIS A N 1
ATOM 737 C CA . HIS A 1 120 ? 47.548 5.339 27.803 1.00 56.91 144 HIS A CA 1
ATOM 738 C C . HIS A 1 120 ? 47.828 6.853 27.772 1.00 62.82 144 HIS A C 1
ATOM 739 O O . HIS A 1 120 ? 47.247 7.593 28.571 1.00 62.83 144 HIS A O 1
ATOM 746 N N . HIS A 1 121 ? 48.737 7.302 26.883 1.00 60.52 145 HIS A N 1
ATOM 747 C CA . HIS A 1 121 ? 49.139 8.707 26.740 1.00 60.28 145 HIS A CA 1
ATOM 748 C C . HIS A 1 121 ? 47.946 9.657 26.621 1.00 65.61 145 HIS A C 1
ATOM 749 O O . HIS A 1 121 ? 47.845 10.604 27.406 1.00 64.55 145 HIS A O 1
ATOM 764 N N . LEU A 1 123 ? 44.882 9.173 27.515 1.00 65.59 147 LEU A N 1
ATOM 765 C CA . LEU A 1 123 ? 44.083 9.121 28.744 1.00 66.37 147 LEU A CA 1
ATOM 766 C C . LEU A 1 123 ? 44.599 10.143 29.769 1.00 69.14 147 LEU A C 1
ATOM 767 O O . LEU A 1 123 ? 43.805 10.687 30.532 1.00 69.80 147 LEU A O 1
ATOM 772 N N . GLY A 1 124 ? 45.906 10.407 29.745 1.00 64.21 148 GLY A N 1
ATOM 773 C CA . GLY A 1 124 ? 46.550 11.391 30.606 1.00 64.03 148 GLY A CA 1
ATOM 774 C C . GLY A 1 124 ? 46.035 12.790 30.330 1.00 67.39 148 GLY A C 1
ATOM 775 O O . GLY A 1 124 ? 45.653 13.500 31.262 1.00 68.31 148 GLY A O 1
ATOM 776 N N . HIS A 1 125 ? 45.977 13.169 29.034 1.00 61.88 149 HIS A N 1
ATOM 777 C CA . HIS A 1 125 ? 45.477 14.451 28.535 1.00 60.83 149 HIS A CA 1
ATOM 778 C C . HIS A 1 125 ? 44.015 14.674 28.948 1.00 64.72 149 HIS A C 1
ATOM 779 O O . HIS A 1 125 ? 43.680 15.746 29.456 1.00 65.40 149 HIS A O 1
ATOM 786 N N . LEU A 1 126 ? 43.159 13.656 28.734 1.00 60.76 150 LEU A N 1
ATOM 787 C CA . LEU A 1 126 ? 41.724 13.683 29.035 1.00 62.07 150 LEU A CA 1
ATOM 788 C C . LEU A 1 126 ? 41.402 13.671 30.525 1.00 67.55 150 LEU A C 1
ATOM 789 O O . LEU A 1 126 ? 40.405 14.271 30.932 1.00 69.20 150 LEU A O 1
ATOM 794 N N . LEU A 1 127 ? 42.213 12.972 31.332 1.00 63.60 151 LEU A N 1
ATOM 795 C CA . LEU A 1 127 ? 41.999 12.883 32.775 1.00 65.38 151 LEU A CA 1
ATOM 796 C C . LEU A 1 127 ? 42.665 14.011 33.581 1.00 69.82 151 LEU A C 1
ATOM 797 O O . LEU A 1 127 ? 42.132 14.373 34.628 1.00 71.37 151 LEU A O 1
ATOM 802 N N . ILE A 1 128 ? 43.785 14.598 33.078 1.00 65.07 152 ILE A N 1
ATOM 803 C CA . ILE A 1 128 ? 44.522 15.701 33.724 1.00 65.75 152 ILE A CA 1
ATOM 804 C C . ILE A 1 128 ? 43.662 16.837 34.328 1.00 72.64 152 ILE A C 1
ATOM 805 O O . ILE A 1 128 ? 43.929 17.191 35.478 1.00 73.97 152 ILE A O 1
ATOM 807 N N . PRO A 1 129 ? 42.621 17.403 33.642 1.00 70.08 153 PRO A N 1
ATOM 808 C CA . PRO A 1 129 ? 41.843 18.491 34.269 1.00 72.26 153 PRO A CA 1
ATOM 809 C C . PRO A 1 129 ? 41.017 18.127 35.514 1.00 79.85 153 PRO A C 1
ATOM 810 O O . PRO A 1 129 ? 40.396 19.015 36.102 1.00 81.92 153 PRO A O 1
ATOM 814 N N . ARG A 1 130 ? 41.036 16.843 35.934 1.00 77.01 154 ARG A N 1
ATOM 815 C CA . ARG A 1 130 ? 40.320 16.331 37.111 1.00 80.16 154 ARG A CA 1
ATOM 816 C C . ARG A 1 130 ? 41.167 16.343 38.395 1.00 86.00 154 ARG A C 1
ATOM 817 O O . ARG A 1 130 ? 40.594 16.294 39.486 1.00 89.15 154 ARG A O 1
ATOM 833 N N . GLY A 1 132 ? 43.141 18.672 40.026 1.00 83.55 156 GLY A N 1
ATOM 834 C CA . GLY A 1 132 ? 42.955 19.839 40.885 1.00 85.80 156 GLY A CA 1
ATOM 835 C C . GLY A 1 132 ? 41.724 19.798 41.769 1.00 92.10 156 GLY A C 1
ATOM 836 O O . GLY A 1 132 ? 41.754 20.305 42.894 1.00 95.14 156 GLY A O 1
ATOM 837 N N . THR A 1 133 ? 40.641 19.171 41.273 1.00 87.36 157 THR A N 1
ATOM 838 C CA . THR A 1 133 ? 39.363 19.047 41.982 1.00 90.73 157 THR A CA 1
ATOM 839 C C . THR A 1 133 ? 39.087 17.627 42.506 1.00 96.18 157 THR A C 1
ATOM 840 O O . THR A 1 133 ? 38.001 17.374 43.037 1.00 99.03 157 THR A O 1
ATOM 844 N N . ASN A 1 134 ? 40.088 16.716 42.385 1.00 90.92 158 ASN A N 1
ATOM 845 C CA . ASN A 1 134 ? 40.045 15.300 42.791 1.00 91.61 158 ASN A CA 1
ATOM 846 C C . ASN A 1 134 ? 38.902 14.519 42.098 1.00 95.31 158 ASN A C 1
ATOM 847 O O . ASN A 1 134 ? 38.159 13.769 42.745 1.00 98.36 158 ASN A O 1
ATOM 852 N N . GLY A 1 135 ? 38.786 14.724 40.782 1.00 88.12 159 GLY A N 1
ATOM 853 C CA . GLY A 1 135 ? 37.783 14.098 39.925 1.00 87.90 159 GLY A CA 1
ATOM 854 C C . GLY A 1 135 ? 36.346 14.404 40.300 1.00 96.60 159 GLY A C 1
ATOM 855 O O . GLY A 1 135 ? 35.532 13.485 40.443 1.00 98.73 159 GLY A O 1
ATOM 856 N N . LYS A 1 136 ? 36.029 15.699 40.473 1.00 94.69 160 LYS A N 1
ATOM 857 C CA . LYS A 1 136 ? 34.695 16.147 40.867 1.00 99.22 160 LYS A CA 1
ATOM 858 C C . LYS A 1 136 ? 34.111 17.181 39.914 1.00 102.10 160 LYS A C 1
ATOM 859 O O . LYS A 1 136 ? 33.048 16.923 39.345 1.00 103.44 160 LYS A O 1
ATOM 865 N N . VAL A 1 137 ? 34.798 18.340 39.733 1.00 96.19 161 VAL A N 1
ATOM 866 C CA . VAL A 1 137 ? 34.363 19.429 38.843 1.00 94.73 161 VAL A CA 1
ATOM 867 C C . VAL A 1 137 ? 34.116 18.956 37.395 1.00 94.55 161 VAL A C 1
ATOM 868 O O . VAL A 1 137 ? 32.962 19.052 36.968 1.00 96.79 161 VAL A O 1
ATOM 872 N N . PRO A 1 138 ? 35.087 18.359 36.648 1.00 85.28 162 PRO A N 1
ATOM 873 C CA . PRO A 1 138 ? 34.740 17.833 35.320 1.00 82.67 162 PRO A CA 1
ATOM 874 C C . PRO A 1 138 ? 34.075 16.468 35.537 1.00 88.28 162 PRO A C 1
ATOM 875 O O . PRO A 1 138 ? 34.741 15.427 35.529 1.00 85.63 162 PRO A O 1
ATOM 879 N N . GLN A 1 139 ? 32.757 16.507 35.846 1.00 89.60 163 GLN A N 1
ATOM 880 C CA . GLN A 1 139 ? 31.902 15.354 36.157 1.00 93.20 163 GLN A CA 1
ATOM 881 C C . GLN A 1 139 ? 31.889 14.345 35.015 1.00 95.74 163 GLN A C 1
ATOM 882 O O . GLN A 1 139 ? 31.857 14.750 33.852 1.00 93.05 163 GLN A O 1
ATOM 888 N N . PHE A 1 140 ? 31.907 13.037 35.359 1.00 93.90 164 PHE A N 1
ATOM 889 C CA . PHE A 1 140 ? 31.935 11.903 34.431 1.00 92.70 164 PHE A CA 1
ATOM 890 C C . PHE A 1 140 ? 31.242 12.043 33.065 1.00 94.77 164 PHE A C 1
ATOM 891 O O . PHE A 1 140 ? 31.947 11.863 32.074 1.00 91.03 164 PHE A O 1
ATOM 899 N N . PRO A 1 141 ? 29.934 12.388 32.929 1.00 93.65 165 PRO A N 1
ATOM 900 C CA . PRO A 1 141 ? 29.392 12.577 31.572 1.00 92.50 165 PRO A CA 1
ATOM 901 C C . PRO A 1 141 ? 29.808 13.951 31.024 1.00 91.19 165 PRO A C 1
ATOM 902 O O . PRO A 1 141 ? 29.128 14.956 31.259 1.00 92.68 165 PRO A O 1
ATOM 906 N N . PHE A 1 142 ? 30.979 14.001 30.354 1.00 81.48 166 PHE A N 1
ATOM 907 C CA . PHE A 1 142 ? 31.528 15.240 29.793 1.00 77.40 166 PHE A CA 1
ATOM 908 C C . PHE A 1 142 ? 32.036 15.112 28.355 1.00 77.96 166 PHE A C 1
ATOM 909 O O . PHE A 1 142 ? 32.279 14.003 27.876 1.00 76.98 166 PHE A O 1
ATOM 917 N N . VAL A 1 143 ? 32.206 16.264 27.678 1.00 72.91 167 VAL A N 1
ATOM 918 C CA . VAL A 1 143 ? 32.719 16.355 26.310 1.00 70.00 167 VAL A CA 1
ATOM 919 C C . VAL A 1 143 ? 34.004 17.218 26.275 1.00 70.28 167 VAL A C 1
ATOM 920 O O . VAL A 1 143 ? 34.123 18.153 27.070 1.00 69.83 167 VAL A O 1
ATOM 924 N N . SER A 1 144 ? 34.987 16.866 25.425 1.00 64.93 168 SER A N 1
ATOM 925 C CA . SER A 1 144 ? 36.271 17.580 25.381 1.00 62.47 168 SER A CA 1
ATOM 926 C C . SER A 1 144 ? 36.877 17.802 23.994 1.00 66.35 168 SER A C 1
ATOM 927 O O . SER A 1 144 ? 36.794 16.926 23.137 1.00 66.08 168 SER A O 1
ATOM 930 N N . LEU A 1 145 ? 37.523 18.970 23.800 1.00 62.77 169 LEU A N 1
ATOM 931 C CA . LEU A 1 145 ? 38.216 19.339 22.567 1.00 61.86 169 LEU A CA 1
ATOM 932 C C . LEU A 1 145 ? 39.722 19.392 22.850 1.00 66.08 169 LEU A C 1
ATOM 933 O O . LEU A 1 145 ? 40.175 20.189 23.675 1.00 64.91 169 LEU A O 1
ATOM 938 N N . LEU A 1 146 ? 40.481 18.504 22.198 1.00 64.28 170 LEU A N 1
ATOM 939 C CA . LEU A 1 146 ? 41.928 18.401 22.351 1.00 63.94 170 LEU A CA 1
ATOM 940 C C . LEU A 1 146 ? 42.631 19.074 21.174 1.00 70.08 170 LEU A C 1
ATOM 941 O O . LEU A 1 146 ? 43.018 18.407 20.212 1.00 70.09 170 LEU A O 1
ATOM 946 N N . VAL A 1 147 ? 42.771 20.404 21.242 1.00 68.14 171 VAL A N 1
ATOM 947 C CA . VAL A 1 147 ? 43.415 21.184 20.188 1.00 68.62 171 VAL A CA 1
ATOM 948 C C . VAL A 1 147 ? 44.868 21.522 20.520 1.00 74.68 171 VAL A C 1
ATOM 949 O O . VAL A 1 147 ? 45.147 22.448 21.285 1.00 74.99 171 VAL A O 1
ATOM 953 N N . SER A 1 148 ? 45.789 20.715 19.979 1.00 72.82 172 SER A N 1
ATOM 954 C CA . SER A 1 148 ? 47.234 20.841 20.192 1.00 73.51 172 SER A CA 1
ATOM 955 C C . SER A 1 148 ? 47.985 20.861 18.843 1.00 79.56 172 SER A C 1
ATOM 956 O O . SER A 1 148 ? 47.360 20.920 17.777 1.00 79.58 172 SER A O 1
ATOM 959 N N . GLY A 1 149 ? 49.317 20.817 18.914 1.00 77.39 173 GLY A N 1
ATOM 960 C CA . GLY A 1 149 ? 50.191 20.777 17.747 1.00 78.72 173 GLY A CA 1
ATOM 961 C C . GLY A 1 149 ? 50.254 19.400 17.115 1.00 82.94 173 GLY A C 1
ATOM 962 O O . GLY A 1 149 ? 50.709 19.265 15.978 1.00 84.45 173 GLY A O 1
ATOM 963 N N . GLY A 1 150 ? 49.802 18.383 17.858 1.00 77.74 174 GLY A N 1
ATOM 964 C CA . GLY A 1 150 ? 49.772 16.987 17.430 1.00 77.39 174 GLY A CA 1
ATOM 965 C C . GLY A 1 150 ? 48.377 16.396 17.349 1.00 78.92 174 GLY A C 1
ATOM 966 O O . GLY A 1 150 ? 48.130 15.515 16.521 1.00 79.41 174 GLY A O 1
ATOM 967 N N . HIS A 1 151 ? 47.455 16.875 18.212 1.00 72.86 175 HIS A N 1
ATOM 968 C CA . HIS A 1 151 ? 46.060 16.425 18.268 1.00 71.75 175 HIS A CA 1
ATOM 969 C C . HIS A 1 151 ? 45.106 17.480 17.681 1.00 71.44 175 HIS A C 1
ATOM 970 O O . HIS A 1 151 ? 45.500 18.629 17.488 1.00 70.63 175 HIS A O 1
ATOM 977 N N . THR A 1 152 ? 43.844 17.064 17.422 1.00 65.62 176 THR A N 1
ATOM 978 C CA . THR A 1 152 ? 42.628 17.800 17.032 1.00 64.93 176 THR A CA 1
ATOM 979 C C . THR A 1 152 ? 41.475 16.797 17.103 1.00 67.25 176 THR A C 1
ATOM 980 O O . THR A 1 152 ? 41.002 16.307 16.078 1.00 67.76 176 THR A O 1
ATOM 984 N N . THR A 1 153 ? 41.065 16.462 18.345 1.00 62.14 177 THR A N 1
ATOM 985 C CA . THR A 1 153 ? 40.027 15.468 18.634 1.00 62.40 177 THR A CA 1
ATOM 986 C C . THR A 1 153 ? 38.929 15.984 19.590 1.00 63.06 177 THR A C 1
ATOM 987 O O . THR A 1 153 ? 39.233 16.684 20.557 1.00 61.05 177 THR A O 1
ATOM 991 N N . PHE A 1 154 ? 37.660 15.591 19.321 1.00 59.28 178 PHE A N 1
ATOM 992 C CA . PHE A 1 154 ? 36.457 15.905 20.100 1.00 59.34 178 PHE A CA 1
ATOM 993 C C . PHE A 1 154 ? 35.973 14.606 20.780 1.00 64.12 178 PHE A C 1
ATOM 994 O O . PHE A 1 154 ? 35.371 13.744 20.130 1.00 66.13 178 PHE A O 1
ATOM 1002 N N . VAL A 1 155 ? 36.301 14.451 22.085 1.00 58.77 179 VAL A N 1
ATOM 1003 C CA . VAL A 1 155 ? 36.065 13.233 22.876 1.00 59.41 179 VAL A CA 1
ATOM 1004 C C . VAL A 1 155 ? 34.979 13.336 23.955 1.00 63.43 179 VAL A C 1
ATOM 1005 O O . VAL A 1 155 ? 34.987 14.269 24.753 1.00 62.57 179 VAL A O 1
ATOM 1009 N N . LEU A 1 156 ? 34.110 12.312 24.027 1.00 61.51 180 LEU A N 1
ATOM 1010 C CA . LEU A 1 156 ? 33.066 12.180 25.042 1.00 64.12 180 LEU A CA 1
ATOM 1011 C C . LEU A 1 156 ? 33.442 11.023 25.973 1.00 67.68 180 LEU A C 1
ATOM 1012 O O . LEU A 1 156 ? 33.615 9.891 25.517 1.00 67.10 180 LEU A O 1
ATOM 1017 N N . SER A 1 157 ? 33.572 11.314 27.272 1.00 64.24 181 SER A N 1
ATOM 1018 C CA . SER A 1 157 ? 33.903 10.316 28.285 1.00 64.59 181 SER A CA 1
ATOM 1019 C C . SER A 1 157 ? 32.640 9.989 29.068 1.00 72.51 181 SER A C 1
ATOM 1020 O O . SER A 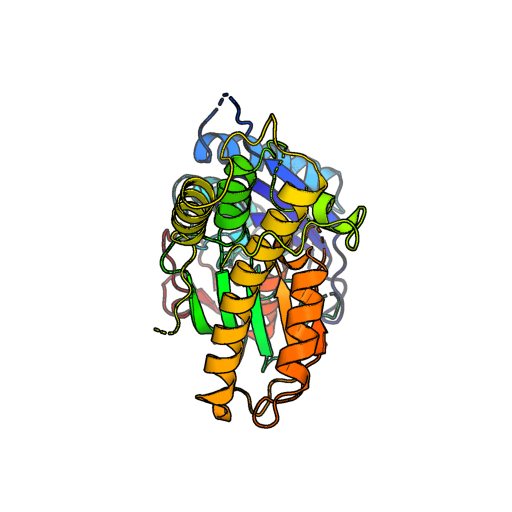1 157 ? 31.908 10.900 29.452 1.00 73.96 181 SER A O 1
ATOM 1023 N N . ARG A 1 158 ? 32.356 8.695 29.260 1.00 71.03 182 ARG A N 1
ATOM 1024 C CA . ARG A 1 158 ? 31.179 8.241 30.005 1.00 76.01 182 ARG A CA 1
ATOM 1025 C C . ARG A 1 158 ? 31.594 7.640 31.362 1.00 80.92 182 ARG A C 1
ATOM 1026 O O . ARG A 1 158 ? 30.780 7.561 32.288 1.00 84.39 182 ARG A O 1
ATOM 1034 N N . ALA A 1 159 ? 32.879 7.241 31.456 1.00 73.94 183 ALA A N 1
ATOM 1035 C CA . ALA A 1 159 ? 33.604 6.672 32.600 1.00 73.51 183 ALA A CA 1
ATOM 1036 C C . ALA A 1 159 ? 35.101 6.742 32.243 1.00 72.50 183 ALA A C 1
ATOM 1037 O O . ALA A 1 159 ? 35.428 7.204 31.148 1.00 69.39 183 ALA A O 1
ATOM 1039 N N . ILE A 1 160 ? 36.007 6.308 33.140 1.00 68.38 184 ILE A N 1
ATOM 1040 C CA . ILE A 1 160 ? 37.454 6.354 32.860 1.00 64.16 184 ILE A CA 1
ATOM 1041 C C . ILE A 1 160 ? 37.933 5.385 31.770 1.00 64.97 184 ILE A C 1
ATOM 1042 O O . ILE A 1 160 ? 38.947 5.641 31.122 1.00 60.27 184 ILE A O 1
ATOM 1047 N N . ASP A 1 161 ? 37.174 4.302 31.546 1.00 64.73 185 ASP A N 1
ATOM 1048 C CA . ASP A 1 161 ? 37.449 3.283 30.531 1.00 63.99 185 ASP A CA 1
ATOM 1049 C C . ASP A 1 161 ? 36.680 3.547 29.226 1.00 68.04 185 ASP A C 1
ATOM 1050 O O . ASP A 1 161 ? 37.138 3.136 28.160 1.00 67.00 185 ASP A O 1
ATOM 1055 N N . ASP A 1 162 ? 35.518 4.231 29.315 1.00 65.35 186 ASP A N 1
ATOM 1056 C CA . ASP A 1 162 ? 34.676 4.562 28.164 1.00 65.21 186 ASP A CA 1
ATOM 1057 C C . ASP A 1 162 ? 34.983 5.965 27.623 1.00 63.76 186 ASP A C 1
ATOM 1058 O O . ASP A 1 162 ? 34.897 6.957 28.351 1.00 62.53 186 ASP A O 1
ATOM 1063 N N . HIS A 1 163 ? 35.353 6.031 26.337 1.00 57.39 187 HIS A N 1
ATOM 1064 C CA . HIS A 1 163 ? 35.695 7.265 25.623 1.00 54.02 187 HIS A CA 1
ATOM 1065 C C . HIS A 1 163 ? 35.213 7.146 24.173 1.00 60.11 187 HIS A C 1
ATOM 1066 O O . HIS A 1 163 ? 35.444 6.118 23.531 1.00 60.47 187 HIS A O 1
ATOM 1073 N N . GLU A 1 164 ? 34.500 8.171 23.679 1.00 57.98 188 GLU A N 1
ATOM 1074 C CA . GLU A 1 164 ? 33.936 8.187 22.329 1.00 59.62 188 GLU A CA 1
ATOM 1075 C C . GLU A 1 164 ? 34.539 9.303 21.475 1.00 62.17 188 GLU A C 1
ATOM 1076 O O . GLU A 1 164 ? 34.406 10.488 21.805 1.00 60.60 188 GLU A O 1
ATOM 1082 N N . ILE A 1 165 ? 35.202 8.915 20.374 1.00 58.78 189 ILE A N 1
ATOM 1083 C CA . ILE A 1 165 ? 35.813 9.863 19.445 1.00 56.88 189 ILE A CA 1
ATOM 1084 C C . ILE A 1 165 ? 34.689 10.316 18.509 1.00 64.68 189 ILE A C 1
ATOM 1085 O O . ILE A 1 165 ? 34.177 9.520 17.717 1.00 66.82 189 ILE A O 1
ATOM 1090 N N . LEU A 1 166 ? 34.249 11.573 18.679 1.00 61.87 190 LEU A N 1
ATOM 1091 C CA . LEU A 1 166 ? 33.137 12.149 17.924 1.00 64.93 190 LEU A CA 1
ATOM 1092 C C . LEU A 1 166 ? 33.569 12.891 16.669 1.00 68.82 190 LEU A C 1
ATOM 1093 O O . LEU A 1 166 ? 32.781 12.978 15.725 1.00 71.23 190 LEU A O 1
ATOM 1098 N N . CYS A 1 167 ? 34.791 13.467 16.677 1.00 62.54 191 CYS A N 1
ATOM 1099 C CA . CYS A 1 167 ? 35.363 14.244 15.574 1.00 61.87 191 CYS A CA 1
ATOM 1100 C C . CYS A 1 167 ? 36.883 14.302 15.727 1.00 64.74 191 CYS A C 1
ATOM 1101 O O . CYS A 1 167 ? 37.368 14.702 16.784 1.00 62.02 191 CYS A O 1
ATOM 1104 N N . ASP A 1 168 ? 37.635 13.895 14.686 1.00 63.37 192 ASP A N 1
ATOM 1105 C CA . ASP A 1 168 ? 39.104 13.885 14.718 1.00 61.72 192 ASP A CA 1
ATOM 1106 C C . ASP A 1 168 ? 39.728 14.335 13.385 1.00 69.03 192 ASP A C 1
ATOM 1107 O O . ASP A 1 168 ? 39.073 14.250 12.344 1.00 71.57 192 ASP A O 1
ATOM 1112 N N . THR A 1 169 ? 40.991 14.816 13.424 1.00 65.14 193 THR A N 1
ATOM 1113 C CA . THR A 1 169 ? 41.723 15.259 12.236 1.00 66.76 193 THR A CA 1
ATOM 1114 C C . THR A 1 169 ? 42.121 14.103 11.318 1.00 74.91 193 THR A C 1
ATOM 1115 O O . THR A 1 169 ? 42.647 13.090 11.785 1.00 74.42 193 THR A O 1
ATOM 1119 N N . ILE A 1 170 ? 41.861 14.263 10.013 1.00 75.39 194 ILE A N 1
ATOM 1120 C CA . ILE A 1 170 ? 42.235 13.283 8.987 1.00 78.48 194 ILE A CA 1
ATOM 1121 C C . ILE A 1 170 ? 43.492 13.757 8.246 1.00 84.51 194 ILE A C 1
ATOM 1122 O O . ILE A 1 170 ? 44.211 12.942 7.665 1.00 86.09 194 ILE A O 1
ATOM 1127 N N . ASP A 1 171 ? 43.765 15.081 8.317 1.00 80.99 195 ASP A N 1
ATOM 1128 C CA . ASP A 1 171 ? 44.915 15.763 7.720 1.00 81.96 195 ASP A CA 1
ATOM 1129 C C . ASP A 1 171 ? 45.997 15.969 8.797 1.00 84.55 195 ASP A C 1
ATOM 1130 O O . ASP A 1 171 ? 46.521 14.997 9.350 1.00 83.35 195 ASP A O 1
ATOM 1135 N N . ILE A 1 172 ? 46.296 17.251 9.102 1.00 80.52 196 ILE A N 1
ATOM 1136 C CA . ILE A 1 172 ? 47.288 17.724 10.064 1.00 78.53 196 ILE A CA 1
ATOM 1137 C C . ILE A 1 172 ? 46.583 18.419 11.262 1.00 79.62 196 ILE A C 1
ATOM 1138 O O . ILE A 1 172 ? 45.376 18.660 11.195 1.00 79.15 196 ILE A O 1
ATOM 1143 N N . ALA A 1 173 ? 47.320 18.712 12.352 1.00 74.47 197 ALA A N 1
ATOM 1144 C CA . ALA A 1 173 ? 46.763 19.362 13.551 1.00 72.27 197 ALA A CA 1
ATOM 1145 C C . ALA A 1 173 ? 46.731 20.895 13.436 1.00 76.70 197 ALA A C 1
ATOM 1146 O O . ALA A 1 173 ? 47.442 21.453 12.593 1.00 78.20 197 ALA A O 1
ATOM 1148 N N . VAL A 1 174 ? 45.907 21.572 14.284 1.00 71.57 198 VAL A N 1
ATOM 1149 C CA . VAL A 1 174 ? 45.763 23.042 14.324 1.00 71.20 198 VAL A CA 1
ATOM 1150 C C . VAL A 1 174 ? 47.083 23.757 14.515 1.00 74.07 198 VAL A C 1
ATOM 1151 O O . VAL A 1 174 ? 47.365 24.707 13.787 1.00 74.85 198 VAL A O 1
ATOM 1155 N N . GLY A 1 175 ? 47.875 23.286 15.478 1.00 69.23 199 GLY A N 1
ATOM 1156 C CA . GLY A 1 175 ? 49.195 23.822 15.789 1.00 69.78 199 GLY A CA 1
ATOM 1157 C C . GLY A 1 175 ? 50.089 23.863 14.569 1.00 75.98 199 GLY A C 1
ATOM 1158 O O . GLY A 1 175 ? 50.689 24.900 14.285 1.00 77.36 199 GLY A O 1
ATOM 1159 N N . ASP A 1 176 ? 50.128 22.750 13.806 1.00 73.04 200 ASP A N 1
ATOM 1160 C CA . ASP A 1 176 ? 50.902 22.639 12.570 1.00 75.60 200 ASP A CA 1
ATOM 1161 C C . ASP A 1 176 ? 50.317 23.553 11.494 1.00 79.81 200 ASP A C 1
ATOM 1162 O O . ASP A 1 176 ? 51.074 24.274 10.852 1.00 82.19 200 ASP A O 1
ATOM 1167 N N . SER A 1 177 ? 48.974 23.525 11.306 1.00 73.87 201 SER A N 1
ATOM 1168 C CA . SER A 1 177 ? 48.245 24.324 10.314 1.00 74.45 201 SER A CA 1
ATOM 1169 C C . SER A 1 177 ? 48.461 25.824 10.517 1.00 78.96 201 SER A C 1
ATOM 1170 O O . SER A 1 177 ? 48.777 26.521 9.553 1.00 81.11 201 SER A O 1
ATOM 1173 N N . LEU A 1 178 ? 48.331 26.309 11.771 1.00 73.51 202 LEU A N 1
ATOM 1174 C CA . LEU A 1 178 ? 48.530 27.718 12.122 1.00 73.59 202 LEU A CA 1
ATOM 1175 C C . LEU A 1 178 ? 50.001 28.126 12.037 1.00 80.54 202 LEU A C 1
ATOM 1176 O O . LEU A 1 178 ? 50.283 29.275 11.694 1.00 82.04 202 LEU A O 1
ATOM 1181 N N . ASP A 1 179 ? 50.934 27.186 12.325 1.00 77.83 203 ASP A N 1
ATOM 1182 C CA . ASP A 1 179 ? 52.380 27.425 12.251 1.00 80.43 203 ASP A CA 1
ATOM 1183 C C . ASP A 1 179 ? 52.897 27.423 10.808 1.00 88.72 203 ASP A C 1
ATOM 1184 O O . ASP A 1 179 ? 53.794 28.206 10.488 1.00 91.59 203 ASP A O 1
ATOM 1186 N N . LYS A 1 180 ? 52.341 26.542 9.944 1.00 85.56 204 LYS A N 1
ATOM 1187 C CA . LYS A 1 180 ? 52.732 26.420 8.535 1.00 88.95 204 LYS A CA 1
ATOM 1188 C C . LYS A 1 180 ? 52.229 27.607 7.715 1.00 94.60 204 LYS A C 1
ATOM 1189 O O . LYS A 1 18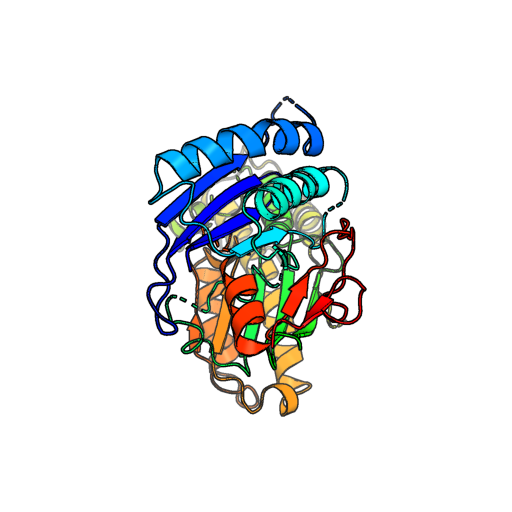0 ? 53.009 28.186 6.954 1.00 97.99 204 LYS A O 1
ATOM 1195 N N . CYS A 1 181 ? 50.938 27.975 7.869 1.00 88.59 205 CYS A N 1
ATOM 1196 C CA . CYS A 1 181 ? 50.376 29.110 7.136 1.00 89.70 205 CYS A CA 1
ATOM 1197 C C . CYS A 1 181 ? 50.784 30.461 7.734 1.00 93.17 205 CYS A C 1
ATOM 1198 O O . CYS A 1 181 ? 50.758 31.475 7.034 1.00 95.34 205 CYS A O 1
ATOM 1201 N N . GLY A 1 182 ? 51.202 30.444 9.001 1.00 86.95 206 GLY A N 1
ATOM 1202 C CA . GLY A 1 182 ? 51.721 31.611 9.701 1.00 87.23 206 GLY A CA 1
ATOM 1203 C C . GLY A 1 182 ? 53.106 31.958 9.191 1.00 94.76 206 GLY A C 1
ATOM 1204 O O . GLY A 1 182 ? 53.452 33.137 9.076 1.00 96.57 206 GLY A O 1
ATOM 1205 N N . ARG A 1 183 ? 53.897 30.912 8.846 1.00 92.34 207 ARG A N 1
ATOM 1206 C CA . ARG A 1 183 ? 55.252 31.013 8.294 1.00 96.38 207 ARG A CA 1
ATOM 1207 C C . ARG A 1 183 ? 55.238 31.657 6.909 1.00 103.41 207 ARG A C 1
ATOM 1208 O O . ARG A 1 183 ? 56.204 32.324 6.540 1.00 107.13 207 ARG A O 1
ATOM 1210 N N . GLU A 1 184 ? 54.136 31.462 6.153 1.00 98.72 208 GLU A N 1
ATOM 1211 C CA . GLU A 1 184 ? 53.910 32.035 4.821 1.00 101.89 208 GLU A CA 1
ATOM 1212 C C . GLU A 1 184 ? 53.679 33.545 4.950 1.00 107.03 208 GLU A C 1
ATOM 1213 O O . GLU A 1 184 ? 54.001 34.299 4.030 1.00 110.76 208 GLU A O 1
ATOM 1219 N N . LEU A 1 185 ? 53.124 33.972 6.103 1.00 100.19 209 LEU A N 1
ATOM 1220 C CA . LEU A 1 185 ? 52.821 35.359 6.438 1.00 100.18 209 LEU A CA 1
ATOM 1221 C C . LEU A 1 185 ? 54.031 36.143 6.965 1.00 107.50 209 LEU A C 1
ATOM 1222 O O . LEU A 1 185 ? 54.013 37.373 6.914 1.00 109.34 209 LEU A O 1
ATOM 1227 N N . GLY A 1 186 ? 55.063 35.443 7.444 1.00 105.03 210 GLY A N 1
ATOM 1228 C CA . GLY A 1 186 ? 56.290 36.082 7.917 1.00 108.56 210 GLY A CA 1
ATOM 1229 C C . GLY A 1 186 ? 56.845 35.667 9.267 1.00 111.91 210 GLY A C 1
ATOM 1230 O O . GLY A 1 186 ? 58.047 35.831 9.501 1.00 114.86 210 GLY A O 1
ATOM 1231 N N . PHE A 1 187 ? 55.982 35.158 10.174 1.00 104.57 211 PHE A N 1
ATOM 1232 C CA . PHE A 1 187 ? 56.363 34.739 11.532 1.00 102.84 211 PHE A CA 1
ATOM 1233 C C . PHE A 1 187 ? 57.287 33.520 11.515 1.00 108.92 211 PHE A C 1
ATOM 1234 O O . PHE A 1 187 ? 57.036 32.578 10.761 1.00 107.47 211 PHE A O 1
ATOM 1242 N N . LYS A 1 188 ? 58.367 33.550 12.330 1.00 108.75 212 LYS A N 1
ATOM 1243 C CA . LYS A 1 188 ? 59.352 32.463 12.385 1.00 110.30 212 LYS A CA 1
ATOM 1244 C C . LYS A 1 188 ? 60.020 32.256 13.765 1.00 115.23 212 LYS A C 1
ATOM 1245 O O . LYS A 1 188 ? 61.190 31.868 13.833 1.00 118.51 212 LYS A O 1
ATOM 1247 N N . GLY A 1 189 ? 59.260 32.468 14.839 1.00 108.77 213 GLY A N 1
ATOM 1248 C CA . GLY A 1 189 ? 59.748 32.311 16.209 1.00 108.76 213 GLY A CA 1
ATOM 1249 C C . GLY A 1 189 ? 59.719 30.889 16.740 1.00 110.30 213 GLY A C 1
ATOM 1250 O O . GLY A 1 189 ? 59.592 29.933 15.967 1.00 108.91 213 GLY A O 1
ATOM 1251 N N . THR A 1 190 ? 59.847 30.744 18.078 1.00 106.22 214 THR A N 1
ATOM 1252 C CA . THR A 1 190 ? 59.819 29.449 18.776 1.00 103.64 214 THR A CA 1
ATOM 1253 C C . THR A 1 190 ? 58.413 28.830 18.769 1.00 102.93 214 THR A C 1
ATOM 1254 O O . THR A 1 190 ? 58.258 27.680 18.354 1.00 101.18 214 THR A O 1
ATOM 1266 N N . ILE A 1 192 ? 55.351 29.747 16.912 1.00 93.64 216 ILE A N 1
ATOM 1267 C CA . ILE A 1 192 ? 54.800 30.452 15.743 1.00 93.90 216 ILE A CA 1
ATOM 1268 C C . ILE A 1 192 ? 53.311 30.833 15.868 1.00 93.80 216 ILE A C 1
ATOM 1269 O O . ILE A 1 192 ? 52.955 31.982 15.591 1.00 94.18 216 ILE A O 1
ATOM 1274 N N . ALA A 1 193 ? 52.463 29.881 16.296 1.00 86.56 217 ALA A N 1
ATOM 1275 C CA . ALA A 1 193 ? 51.013 30.062 16.429 1.00 83.69 217 ALA A CA 1
ATOM 1276 C C . ALA A 1 193 ? 50.565 31.260 17.288 1.00 86.63 217 ALA A C 1
ATOM 1277 O O . ALA A 1 193 ? 49.792 32.089 16.803 1.00 86.39 217 ALA A O 1
ATOM 1279 N N . ARG A 1 194 ? 51.058 31.355 18.541 1.00 82.49 218 ARG A N 1
ATOM 1280 C CA . ARG A 1 194 ? 50.703 32.423 19.482 1.00 82.48 218 ARG A CA 1
ATOM 1281 C C . ARG A 1 194 ? 51.206 33.814 19.098 1.00 87.74 218 ARG A C 1
ATOM 1282 O O . ARG A 1 194 ? 50.562 34.804 19.448 1.00 87.58 218 ARG A O 1
ATOM 1290 N N . GLU A 1 195 ? 52.340 33.892 18.371 1.00 85.64 219 GLU A N 1
ATOM 1291 C CA . GLU A 1 195 ? 52.920 35.155 17.903 1.00 88.14 219 GLU A CA 1
ATOM 1292 C C . GLU A 1 195 ? 51.988 35.860 16.913 1.00 89.79 219 GLU A C 1
ATOM 1293 O O . GLU A 1 195 ? 51.924 37.092 16.920 1.00 91.44 219 GLU A O 1
ATOM 1307 N N . GLU A 1 197 ? 48.591 35.506 16.940 1.00 74.02 221 GLU A N 1
ATOM 1308 C CA . GLU A 1 197 ? 47.503 35.957 17.814 1.00 71.97 221 GLU A CA 1
ATOM 1309 C C . GLU A 1 197 ? 47.876 37.286 18.488 1.00 76.50 221 GLU A C 1
ATOM 1310 O O . GLU A 1 197 ? 47.046 38.195 18.538 1.00 76.68 221 GLU A O 1
ATOM 1316 N N . LYS A 1 198 ? 49.132 37.397 18.975 1.00 73.34 222 LYS A N 1
ATOM 1317 C CA . LYS A 1 198 ? 49.668 38.593 19.631 1.00 75.32 222 LYS A CA 1
ATOM 1318 C C . LYS A 1 198 ? 49.757 39.765 18.660 1.00 79.81 222 LYS A C 1
ATOM 1319 O O . LYS A 1 198 ? 49.556 40.908 19.068 1.00 81.52 222 LYS A O 1
ATOM 1321 N N . PHE A 1 199 ? 50.041 39.477 17.374 1.00 74.99 223 PHE A N 1
ATOM 1322 C CA . PHE A 1 199 ? 50.127 40.475 16.307 1.00 76.47 223 PHE A CA 1
ATOM 1323 C C . PHE A 1 199 ? 48.731 41.013 15.970 1.00 77.61 223 PHE A C 1
ATOM 1324 O O . PHE A 1 199 ? 48.584 42.217 15.776 1.00 79.06 223 PHE A O 1
ATOM 1332 N N . ILE A 1 200 ? 47.711 40.120 15.912 1.00 70.41 224 ILE A N 1
ATOM 1333 C CA . ILE A 1 200 ? 46.306 40.462 15.631 1.00 68.66 224 ILE A CA 1
ATOM 1334 C C . ILE A 1 200 ? 45.757 41.290 16.801 1.00 71.14 224 ILE A C 1
ATOM 1335 O O . ILE A 1 200 ? 45.045 42.270 16.580 1.00 72.05 224 ILE A O 1
ATOM 1340 N N . ASN A 1 201 ? 46.109 40.900 18.035 1.00 65.86 225 ASN A N 1
ATOM 1341 C CA . ASN A 1 201 ? 45.643 41.548 19.260 1.00 65.97 225 ASN A CA 1
ATOM 1342 C C . ASN A 1 201 ? 46.407 42.807 19.723 1.00 71.91 225 ASN A C 1
ATOM 1343 O O . ASN A 1 201 ? 46.012 43.413 20.723 1.00 72.53 225 ASN A O 1
ATOM 1348 N N . GLN A 1 202 ? 47.468 43.217 18.994 1.00 69.66 226 GLN A N 1
ATOM 1349 C CA . GLN A 1 202 ? 48.234 44.425 19.328 1.00 73.18 226 GLN A CA 1
ATOM 1350 C C . GLN A 1 202 ? 47.419 45.690 18.996 1.00 79.36 226 GLN A C 1
ATOM 1351 O O . GLN A 1 202 ? 47.537 46.702 19.693 1.00 81.98 226 GLN A O 1
ATOM 1353 N N . ASP A 1 203 ? 46.574 45.605 17.944 1.00 74.24 227 ASP A N 1
ATOM 1354 C CA . ASP A 1 203 ? 45.661 46.641 17.454 1.00 75.10 227 ASP A CA 1
ATOM 1355 C C . ASP A 1 203 ? 44.647 45.976 16.504 1.00 76.40 227 ASP A C 1
ATOM 1356 O O . ASP A 1 203 ? 44.833 45.968 15.284 1.00 76.20 227 ASP A O 1
ATOM 1361 N N . ILE A 1 204 ? 43.592 45.388 17.087 1.00 71.05 228 ILE A N 1
ATOM 1362 C CA . ILE A 1 204 ? 42.539 44.651 16.378 1.00 69.04 228 ILE A CA 1
ATOM 1363 C C . ILE A 1 204 ? 41.717 45.484 15.377 1.00 74.39 228 ILE A C 1
ATOM 1364 O O . ILE A 1 204 ? 41.228 44.938 14.387 1.00 73.54 228 ILE A O 1
ATOM 1369 N N . ASN A 1 205 ? 41.581 46.788 15.626 1.00 73.40 229 ASN A N 1
ATOM 1370 C CA . ASN A 1 205 ? 40.795 47.693 14.786 1.00 75.02 229 ASN A CA 1
ATOM 1371 C C . ASN A 1 205 ? 41.522 48.198 13.538 1.00 80.93 229 ASN A C 1
ATOM 1372 O O . ASN A 1 205 ? 40.871 48.406 12.512 1.00 80.93 229 ASN A O 1
ATOM 1377 N N . ASP A 1 206 ? 42.855 48.400 13.621 1.00 79.31 230 ASP A N 1
ATOM 1378 C CA . ASP A 1 206 ? 43.655 48.860 12.485 1.00 81.64 230 ASP A CA 1
ATOM 1379 C C . ASP A 1 206 ? 43.982 47.688 11.564 1.00 83.43 230 ASP A C 1
ATOM 1380 O O . ASP A 1 206 ? 44.966 46.973 11.766 1.00 82.47 230 ASP A O 1
ATOM 1385 N N . GLN A 1 207 ? 43.098 47.480 10.575 1.00 78.96 231 GLN A N 1
ATOM 1386 C CA . GLN A 1 207 ? 43.141 46.429 9.563 1.00 77.44 231 GLN A CA 1
ATOM 1387 C C . GLN A 1 207 ? 42.550 46.960 8.267 1.00 83.84 231 GLN A C 1
ATOM 1388 O O . GLN A 1 207 ? 41.702 47.857 8.300 1.00 84.38 231 GLN A O 1
ATOM 1394 N N . ASP A 1 208 ? 42.957 46.375 7.128 1.00 81.48 232 ASP A N 1
ATOM 1395 C CA . ASP A 1 208 ? 42.391 46.724 5.832 1.00 83.45 232 ASP A CA 1
ATOM 1396 C C . ASP A 1 208 ? 41.239 45.741 5.604 1.00 85.20 232 ASP A C 1
ATOM 1397 O O . ASP A 1 208 ? 41.454 44.635 5.100 1.00 84.07 232 ASP A O 1
ATOM 1402 N N . PHE A 1 209 ? 40.021 46.127 6.038 1.00 80.90 233 PHE A N 1
ATOM 1403 C CA . PHE A 1 209 ? 38.812 45.305 5.912 1.00 79.13 233 PHE A CA 1
ATOM 1404 C C . PHE A 1 209 ? 38.413 45.121 4.443 1.00 85.81 233 PHE A C 1
ATOM 1405 O O . PHE A 1 209 ? 37.709 44.161 4.117 1.00 85.37 233 PHE A O 1
ATOM 1413 N N . ALA A 1 210 ? 38.927 46.006 3.553 1.00 84.82 234 ALA A N 1
ATOM 1414 C CA . ALA A 1 210 ? 38.730 45.960 2.105 1.00 87.48 234 ALA A CA 1
ATOM 1415 C C . ALA A 1 210 ? 39.378 44.698 1.519 1.00 90.77 234 ALA A C 1
ATOM 1416 O O . ALA A 1 210 ? 38.883 44.170 0.522 1.00 92.04 234 ALA A O 1
ATOM 1418 N N . LEU A 1 211 ? 40.469 44.206 2.152 1.00 85.16 235 LEU A N 1
ATOM 1419 C CA . LEU A 1 211 ? 41.156 42.976 1.757 1.00 84.65 235 LEU A CA 1
ATOM 1420 C C . LEU A 1 211 ? 40.259 41.801 2.181 1.00 85.20 235 LEU A C 1
ATOM 1421 O O . LEU A 1 211 ? 40.395 41.269 3.286 1.00 80.35 235 LEU A O 1
ATOM 1426 N N . LYS A 1 212 ? 39.303 41.446 1.311 1.00 84.08 236 LYS A N 1
ATOM 1427 C CA . LYS A 1 212 ? 38.365 40.364 1.575 1.00 82.21 236 LYS A CA 1
ATOM 1428 C C . LYS A 1 212 ? 38.956 39.036 1.118 1.00 86.65 236 LYS A C 1
ATOM 1429 O O . LYS A 1 212 ? 38.742 38.596 -0.011 1.00 89.11 236 LYS A O 1
ATOM 1435 N N . LEU A 1 213 ? 39.754 38.432 2.002 1.00 81.17 237 LEU A N 1
ATOM 1436 C CA . LEU A 1 213 ? 40.416 37.147 1.819 1.00 80.72 237 LEU A CA 1
ATOM 1437 C C . LEU A 1 213 ? 39.351 36.082 2.103 1.00 84.07 237 LEU A C 1
ATOM 1438 O O . LEU A 1 213 ? 39.134 35.710 3.261 1.00 81.54 237 LEU A O 1
ATOM 1443 N N . GLU A 1 214 ? 38.636 35.657 1.048 1.00 83.05 238 GLU A N 1
ATOM 1444 C CA . GLU A 1 214 ? 37.544 34.683 1.130 1.00 82.62 238 GLU A CA 1
ATOM 1445 C C . GLU A 1 214 ? 38.010 33.308 0.660 1.00 85.41 238 GLU A C 1
ATOM 1446 O O . GLU A 1 214 ? 38.492 33.172 -0.465 1.00 87.14 238 GLU A O 1
ATOM 1460 N N . ASN A 1 227 ? 33.091 13.078 6.746 1.00 109.50 251 ASN A N 1
ATOM 1461 C CA . ASN A 1 227 ? 32.327 14.323 6.673 1.00 109.29 251 ASN A CA 1
ATOM 1462 C C . ASN A 1 227 ? 31.776 14.727 8.051 1.00 110.41 251 ASN A C 1
ATOM 1463 O O . ASN A 1 227 ? 31.961 15.866 8.481 1.00 106.95 251 ASN A O 1
ATOM 1476 N N . LEU A 1 229 ? 32.351 12.915 11.300 1.00 99.32 253 LEU A N 1
ATOM 1477 C CA . LEU A 1 229 ? 33.320 12.719 12.391 1.00 94.88 253 LEU A CA 1
ATOM 1478 C C . LEU A 1 229 ? 34.767 13.119 12.014 1.00 95.13 253 LEU A C 1
ATOM 1479 O O . LEU A 1 229 ? 35.715 12.557 12.574 1.00 92.43 253 LEU A O 1
ATOM 1484 N N . SER A 1 230 ? 34.947 14.089 11.090 1.00 91.36 254 SER A N 1
ATOM 1485 C CA . SER A 1 230 ? 36.293 14.457 10.640 1.00 88.90 254 SER A CA 1
ATOM 1486 C C . SER A 1 230 ? 36.619 15.941 10.487 1.00 89.47 254 SER A C 1
ATOM 1487 O O . SER A 1 230 ? 35.775 16.719 10.045 1.00 90.18 254 SER A O 1
ATOM 1490 N N . PHE A 1 231 ? 37.883 16.304 10.822 1.00 82.60 255 PHE A N 1
ATOM 1491 C CA . PHE A 1 231 ? 38.480 17.645 10.716 1.00 80.50 255 PHE A CA 1
ATOM 1492 C C . PHE A 1 231 ? 39.568 17.623 9.626 1.00 84.01 255 PHE A C 1
ATOM 1493 O O . PHE A 1 231 ? 40.307 16.644 9.523 1.00 83.32 255 PHE A O 1
ATOM 1501 N N . SER A 1 232 ? 39.695 18.714 8.851 1.00 81.18 256 SER A N 1
ATOM 1502 C CA . SER A 1 232 ? 40.694 18.845 7.782 1.00 82.25 256 SER A CA 1
ATOM 1503 C C . SER A 1 232 ? 41.427 20.191 7.874 1.00 84.75 256 SER A C 1
ATOM 1504 O O . SER A 1 232 ? 40.772 21.234 7.937 1.00 84.04 256 SER A O 1
ATOM 1507 N N . PHE A 1 233 ? 42.779 20.173 7.891 1.00 80.79 257 PHE A N 1
ATOM 1508 C CA . PHE A 1 233 ? 43.578 21.397 8.024 1.00 79.88 257 PHE A CA 1
ATOM 1509 C C . PHE A 1 233 ? 44.647 21.665 6.968 1.00 85.65 257 PHE A C 1
ATOM 1510 O O . PHE A 1 233 ? 44.997 22.827 6.754 1.00 85.56 257 PHE A O 1
ATOM 1518 N N . SER A 1 234 ? 45.153 20.610 6.300 1.00 84.22 258 SER A N 1
ATOM 1519 C CA . SER A 1 234 ? 46.185 20.697 5.251 1.00 86.72 258 SER A CA 1
ATOM 1520 C C . SER A 1 234 ? 45.789 21.559 4.033 1.00 92.18 258 SER A C 1
ATOM 1521 O O . SER A 1 234 ? 46.656 21.922 3.234 1.00 94.50 258 SER A O 1
ATOM 1524 N N . ALA A 1 235 ? 44.491 21.893 3.907 1.00 87.49 259 ALA A N 1
ATOM 1525 C CA . ALA A 1 235 ? 43.948 22.703 2.818 1.00 89.63 259 ALA A CA 1
ATOM 1526 C C . ALA A 1 235 ? 44.146 24.209 3.024 1.00 91.61 259 ALA A C 1
ATOM 1527 O O . ALA A 1 235 ? 44.291 24.929 2.037 1.00 94.31 259 ALA A O 1
ATOM 1529 N N . PHE A 1 236 ? 44.145 24.683 4.290 1.00 83.47 260 PHE A N 1
ATOM 1530 C CA . PHE A 1 236 ? 44.281 26.099 4.656 1.00 81.67 260 PHE A CA 1
ATOM 1531 C C . PHE A 1 236 ? 45.538 26.798 4.137 1.00 86.42 260 PHE A C 1
ATOM 1532 O O . PHE A 1 236 ? 45.442 27.938 3.683 1.00 87.02 260 PHE A O 1
ATOM 1540 N N . ILE A 1 237 ? 46.703 26.128 4.211 1.00 83.17 261 ILE A N 1
ATOM 1541 C CA . ILE A 1 237 ? 47.986 26.653 3.716 1.00 85.51 261 ILE A CA 1
ATOM 1542 C C . ILE A 1 237 ? 47.938 26.806 2.178 1.00 93.88 261 ILE A C 1
ATOM 1543 O O . ILE A 1 237 ? 48.350 27.844 1.652 1.00 95.79 261 ILE A O 1
ATOM 1548 N N . THR A 1 238 ? 47.384 25.793 1.478 1.00 91.51 262 THR A N 1
ATOM 1549 C CA . THR A 1 238 ? 47.218 25.777 0.023 1.00 95.59 262 THR A CA 1
ATOM 1550 C C . THR A 1 238 ? 46.192 26.820 -0.431 1.00 99.64 262 THR A C 1
ATOM 1551 O O . THR A 1 238 ? 46.380 27.441 -1.477 1.00 103.38 262 THR A O 1
ATOM 1553 N N . ALA A 1 239 ? 45.116 27.014 0.360 1.00 92.07 263 ALA A N 1
ATOM 1554 C CA . ALA A 1 239 ? 44.049 27.976 0.074 1.00 91.99 263 ALA A CA 1
ATOM 1555 C C . ALA A 1 239 ? 44.479 29.421 0.323 1.00 94.45 263 ALA A C 1
ATOM 1556 O O . ALA A 1 239 ? 43.968 30.324 -0.344 1.00 96.48 263 ALA A O 1
ATOM 1558 N N . LEU A 1 240 ? 45.407 29.646 1.277 1.00 87.42 264 LEU A N 1
ATOM 1559 C CA . LEU A 1 240 ? 45.923 30.983 1.582 1.00 86.62 264 LEU A CA 1
ATOM 1560 C C . LEU A 1 240 ? 46.845 31.463 0.451 1.00 93.04 264 LEU A C 1
ATOM 1561 O O . LEU A 1 240 ? 46.715 32.606 0.019 1.00 94.03 264 LEU A O 1
ATOM 1563 N N . ARG A 1 241 ? 47.734 30.571 -0.054 1.00 90.81 265 ARG A N 1
ATOM 1564 C CA . ARG A 1 241 ? 48.670 30.829 -1.161 1.00 95.21 265 ARG A CA 1
ATOM 1565 C C . ARG A 1 241 ? 47.924 31.218 -2.446 1.00 101.33 265 ARG A C 1
ATOM 1566 O O . ARG A 1 241 ? 48.360 32.131 -3.147 1.00 104.63 265 ARG A O 1
ATOM 1574 N N . THR A 1 242 ? 46.799 30.529 -2.742 1.00 96.28 266 THR A N 1
ATOM 1575 C CA . THR A 1 242 ? 45.955 30.799 -3.912 1.00 99.34 266 THR A CA 1
ATOM 1576 C C . THR A 1 242 ? 45.223 32.132 -3.747 1.00 102.60 266 THR A C 1
ATOM 1577 O O . THR A 1 242 ? 45.058 32.864 -4.723 1.00 106.00 266 THR A O 1
ATOM 1581 N N . ASN A 1 243 ? 44.809 32.451 -2.506 1.00 94.70 267 ASN A N 1
ATOM 1582 C CA . ASN A 1 243 ? 44.146 33.709 -2.156 1.00 93.20 267 ASN A CA 1
ATOM 1583 C C . ASN A 1 243 ? 45.143 34.867 -2.267 1.00 98.91 267 ASN A C 1
ATOM 1584 O O . ASN A 1 243 ? 44.763 35.968 -2.660 1.00 99.92 267 ASN A O 1
ATOM 1589 N N . LEU A 1 244 ? 46.419 34.604 -1.930 1.00 95.83 268 LEU A N 1
ATOM 1590 C CA . LEU A 1 244 ? 47.499 35.582 -1.986 1.00 98.17 268 LEU A CA 1
ATOM 1591 C C . LEU A 1 244 ? 47.937 35.870 -3.410 1.00 107.66 268 LEU A C 1
ATOM 1592 O O . LEU A 1 244 ? 48.264 37.018 -3.708 1.00 109.39 268 LEU A O 1
ATOM 1597 N N . THR A 1 245 ? 47.948 34.840 -4.288 1.00 107.09 269 THR A N 1
ATOM 1598 C CA . THR A 1 245 ? 48.319 34.992 -5.703 1.00 113.06 269 THR A CA 1
ATOM 1599 C C . THR A 1 245 ? 47.224 35.711 -6.500 1.00 117.70 269 THR A C 1
ATOM 1600 O O . THR A 1 245 ? 47.544 36.486 -7.403 1.00 121.98 269 THR A O 1
ATOM 1604 N N . LYS A 1 246 ? 45.941 35.456 -6.160 1.00 110.14 270 LYS A N 1
ATOM 1605 C CA . LYS A 1 246 ? 44.768 36.086 -6.776 1.00 111.15 270 LYS A CA 1
ATOM 1606 C C . LYS A 1 246 ? 44.709 37.570 -6.379 1.00 113.90 270 LYS A C 1
ATOM 1607 O O . LYS A 1 246 ? 44.511 38.425 -7.244 1.00 117.41 270 LYS A O 1
ATOM 1613 N N . LEU A 1 247 ? 44.901 37.870 -5.083 1.00 105.80 271 LEU A N 1
ATOM 1614 C CA . LEU A 1 247 ? 44.894 39.243 -4.583 1.00 105.11 271 LEU A CA 1
ATOM 1615 C C . LEU A 1 247 ? 46.230 39.962 -4.832 1.00 112.71 271 LEU A C 1
ATOM 1616 O O . LEU A 1 247 ? 47.234 39.316 -5.138 1.00 113.77 271 LEU A O 1
ATOM 1621 N N . GLY A 1 248 ? 46.188 41.293 -4.730 1.00 110.79 272 GLY A N 1
ATOM 1622 C CA . GLY A 1 248 ? 47.278 42.249 -4.930 1.00 114.72 272 GLY A CA 1
ATOM 1623 C C . GLY A 1 248 ? 48.718 41.768 -4.960 1.00 121.54 272 GLY A C 1
ATOM 1624 O O . GLY A 1 248 ? 49.302 41.658 -6.042 1.00 127.78 272 GLY A O 1
ATOM 1625 N N . LYS A 1 249 ? 49.317 41.527 -3.770 1.00 113.24 273 LYS A N 1
ATOM 1626 C CA . LYS A 1 249 ? 50.724 41.121 -3.631 1.00 114.36 273 LYS A CA 1
ATOM 1627 C C . LYS A 1 249 ? 50.940 39.910 -2.715 1.00 113.65 273 LYS A C 1
ATOM 1628 O O . LYS A 1 249 ? 50.189 39.702 -1.756 1.00 107.33 273 LYS A O 1
ATOM 1634 N N . THR A 1 250 ? 52.010 39.142 -3.005 1.00 112.78 274 THR A N 1
ATOM 1635 C CA . THR A 1 250 ? 52.438 37.940 -2.277 1.00 109.51 274 THR A CA 1
ATOM 1636 C C . THR A 1 250 ? 53.626 38.193 -1.345 1.00 113.58 274 THR A C 1
ATOM 1637 O O . THR A 1 250 ? 53.739 37.513 -0.325 1.00 109.32 274 THR A O 1
ATOM 1641 N N . GLU A 1 251 ? 54.523 39.140 -1.706 1.00 114.65 275 GLU A N 1
ATOM 1642 C CA . GLU A 1 251 ? 55.721 39.484 -0.930 1.00 115.76 275 GLU A CA 1
ATOM 1643 C C . GLU A 1 251 ? 55.368 40.025 0.458 1.00 114.68 275 GLU A C 1
ATOM 1644 O O . GLU A 1 251 ? 55.025 41.199 0.597 1.00 115.11 275 GLU A O 1
ATOM 1650 N N . ILE A 1 252 ? 55.442 39.148 1.481 1.00 106.05 276 ILE A N 1
ATOM 1651 C CA . ILE A 1 252 ? 55.128 39.457 2.883 1.00 101.21 276 ILE A CA 1
ATOM 1652 C C . ILE A 1 252 ? 56.053 40.514 3.503 1.00 107.66 276 ILE A C 1
ATOM 1653 O O . ILE A 1 252 ? 55.629 41.225 4.418 1.00 104.76 276 ILE A O 1
ATOM 1655 N N . GLN A 1 253 ? 57.303 40.618 3.001 1.00 109.37 277 GLN A N 1
ATOM 1656 C CA . GLN A 1 253 ? 58.310 41.573 3.469 1.00 113.03 277 GLN A CA 1
ATOM 1657 C C . GLN A 1 253 ? 57.935 43.020 3.137 1.00 119.13 277 GLN A C 1
ATOM 1658 O O . GLN A 1 253 ? 58.110 43.901 3.981 1.00 119.66 277 GLN A O 1
ATOM 1660 N N . GLU A 1 254 ? 57.416 43.259 1.916 1.00 116.70 278 GLU A N 1
ATOM 1661 C CA . GLU A 1 254 ? 57.007 44.582 1.432 1.00 118.81 278 GLU A CA 1
ATOM 1662 C C . GLU A 1 254 ? 55.634 45.010 1.961 1.00 116.67 278 GLU A C 1
ATOM 1663 O O . GLU A 1 254 ? 55.394 46.204 2.140 1.00 117.40 278 GLU A O 1
ATOM 1669 N N . LEU A 1 255 ? 54.744 44.034 2.201 1.00 107.47 279 LEU A N 1
ATOM 1670 C CA . LEU A 1 255 ? 53.372 44.195 2.692 1.00 102.31 279 LEU A CA 1
ATOM 1671 C C . LEU A 1 255 ? 53.249 45.027 3.985 1.00 104.01 279 LEU A C 1
ATOM 1672 O O . LEU A 1 255 ? 54.031 44.819 4.917 1.00 103.04 279 LEU A O 1
ATOM 1677 N N . PRO A 1 256 ? 52.269 45.963 4.062 1.00 99.80 280 PRO A N 1
ATOM 1678 C CA . PRO A 1 256 ? 52.110 46.761 5.293 1.00 98.35 280 PRO A CA 1
ATOM 1679 C C . PRO A 1 256 ? 51.502 45.949 6.431 1.00 96.44 280 PRO A C 1
ATOM 1680 O O . PRO A 1 256 ? 50.827 44.951 6.172 1.00 92.85 280 PRO A O 1
ATOM 1684 N N . GLU A 1 257 ? 51.741 46.377 7.684 1.00 92.33 281 GLU A N 1
ATOM 1685 C CA . GLU A 1 257 ? 51.268 45.698 8.896 1.00 87.51 281 GLU A CA 1
ATOM 1686 C C . GLU A 1 257 ? 49.750 45.532 9.022 1.00 87.18 281 GLU A C 1
ATOM 1687 O O . GLU A 1 257 ? 49.303 44.504 9.531 1.00 83.27 281 GLU A O 1
ATOM 1693 N N . ARG A 1 258 ? 48.965 46.522 8.556 1.00 84.53 282 ARG A N 1
ATOM 1694 C CA . ARG A 1 258 ? 47.498 46.487 8.610 1.00 81.33 282 ARG A CA 1
ATOM 1695 C C . ARG A 1 258 ? 46.886 45.425 7.684 1.00 82.84 282 ARG A C 1
ATOM 1696 O O . ARG A 1 258 ? 45.920 44.767 8.079 1.00 79.18 282 ARG A O 1
ATOM 1698 N N . GLU A 1 259 ? 47.447 45.257 6.465 1.00 81.53 283 GLU A N 1
ATOM 1699 C CA . GLU A 1 259 ? 46.971 44.282 5.477 1.00 80.68 283 GLU A CA 1
ATOM 1700 C C . GLU A 1 259 ? 47.250 42.846 5.913 1.00 82.03 283 GLU A C 1
ATOM 1701 O O . GLU A 1 259 ? 46.344 42.012 5.858 1.00 79.61 283 GLU A O 1
ATOM 1707 N N . ILE A 1 260 ? 48.474 42.568 6.411 1.00 78.92 284 ILE A N 1
ATOM 1708 C CA . ILE A 1 260 ? 48.856 41.240 6.920 1.00 75.94 284 ILE A CA 1
ATOM 1709 C C . ILE A 1 260 ? 48.095 40.861 8.200 1.00 74.89 284 ILE A C 1
ATOM 1710 O O . ILE A 1 260 ? 48.065 39.688 8.564 1.00 71.87 284 ILE A O 1
ATOM 1715 N N . ARG A 1 261 ? 47.472 41.857 8.864 1.00 71.16 285 ARG A N 1
ATOM 1716 C CA . ARG A 1 261 ? 46.664 41.686 10.073 1.00 68.05 285 ARG A CA 1
ATOM 1717 C C . ARG A 1 261 ? 45.241 41.260 9.707 1.00 70.05 285 ARG A C 1
ATOM 1718 O O . ARG A 1 261 ? 44.621 40.520 10.470 1.00 66.59 285 ARG A O 1
ATOM 1726 N N . SER A 1 262 ? 44.718 41.737 8.552 1.00 68.62 286 SER A N 1
ATOM 1727 C CA . SER A 1 262 ? 43.386 41.368 8.063 1.00 67.43 286 SER A CA 1
ATOM 1728 C C . SER A 1 262 ? 43.418 39.958 7.473 1.00 69.37 286 SER A C 1
ATOM 1729 O O . SER A 1 262 ? 42.390 39.283 7.456 1.00 67.46 286 SER A O 1
ATOM 1732 N N . ILE A 1 263 ? 44.606 39.519 7.000 1.00 66.43 287 ILE A N 1
ATOM 1733 C CA . ILE A 1 263 ? 44.850 38.176 6.462 1.00 65.47 287 ILE A CA 1
ATOM 1734 C C . ILE A 1 263 ? 44.897 37.206 7.655 1.00 64.65 287 ILE A C 1
ATOM 1735 O O . ILE A 1 263 ? 44.153 36.221 7.683 1.00 61.54 287 ILE A O 1
ATOM 1740 N N . ALA A 1 264 ? 45.764 37.522 8.646 1.00 60.86 288 ALA A N 1
ATOM 1741 C CA . ALA A 1 264 ? 45.970 36.762 9.883 1.00 57.88 288 ALA A CA 1
ATOM 1742 C C . ALA A 1 264 ? 44.665 36.561 10.655 1.00 58.78 288 ALA A C 1
ATOM 1743 O O . ALA A 1 264 ? 44.434 35.469 11.167 1.00 56.59 288 ALA A O 1
ATOM 1745 N N . TYR A 1 265 ? 43.797 37.598 10.691 1.00 55.14 289 TYR A N 1
ATOM 1746 C CA . TYR A 1 265 ? 42.479 37.553 11.324 1.00 52.94 289 TYR A CA 1
ATOM 1747 C C . TYR A 1 265 ? 41.573 36.582 10.574 1.00 55.87 289 TYR A C 1
ATOM 1748 O O . TYR A 1 265 ? 40.932 35.745 11.204 1.00 52.98 289 TYR A O 1
ATOM 1757 N N . GLN A 1 266 ? 41.531 36.696 9.227 1.00 54.85 290 GLN A N 1
ATOM 1758 C CA . GLN A 1 266 ? 40.689 35.876 8.363 1.00 54.81 290 GLN A CA 1
ATOM 1759 C C . GLN A 1 266 ? 41.099 34.417 8.287 1.00 58.62 290 GLN A C 1
ATOM 1760 O O . GLN A 1 266 ? 40.213 33.563 8.187 1.00 57.66 290 GLN A O 1
ATOM 1766 N N . VAL A 1 267 ? 42.423 34.117 8.356 1.00 55.89 291 VAL A N 1
ATOM 1767 C CA . VAL A 1 267 ? 42.912 32.727 8.342 1.00 54.99 291 VAL A CA 1
ATOM 1768 C C . VAL A 1 267 ? 42.554 32.051 9.662 1.00 56.41 291 VAL A C 1
ATOM 1769 O O . VAL A 1 267 ? 42.024 30.944 9.649 1.00 55.17 291 VAL A O 1
ATOM 1773 N N . GLN A 1 268 ? 42.777 32.766 10.790 1.00 52.18 292 GLN A N 1
ATOM 1774 C CA . GLN A 1 268 ? 42.470 32.327 12.149 1.00 49.99 292 GLN A CA 1
ATOM 1775 C C . GLN A 1 268 ? 40.960 32.182 12.333 1.00 54.24 292 GLN A C 1
ATOM 1776 O O . GLN A 1 268 ? 40.517 31.296 13.067 1.00 53.06 292 GLN A O 1
ATOM 1782 N N . GLU A 1 269 ? 40.175 33.049 11.671 1.00 52.14 293 GLU A N 1
ATOM 1783 C CA . GLU A 1 269 ? 38.722 33.005 11.745 1.00 52.65 293 GLU A CA 1
ATOM 1784 C C . GLU A 1 269 ? 38.188 31.772 11.028 1.00 58.70 293 GLU A C 1
ATOM 1785 O O . GLU A 1 269 ? 37.333 31.086 11.573 1.00 58.19 293 GLU A O 1
ATOM 1791 N N . SER A 1 270 ? 38.733 31.462 9.846 1.00 57.74 294 SER A N 1
ATOM 1792 C CA . SER A 1 270 ? 38.329 30.313 9.039 1.00 59.24 294 SER A CA 1
ATOM 1793 C C . SER A 1 270 ? 38.732 28.979 9.672 1.00 62.49 294 SER A C 1
ATOM 1794 O O . SER A 1 270 ? 37.942 28.032 9.630 1.00 62.75 294 SER A O 1
ATOM 1797 N N . VAL A 1 271 ? 39.950 28.905 10.261 1.00 57.89 295 VAL A N 1
ATOM 1798 C CA . VAL A 1 271 ? 40.462 27.700 10.929 1.00 56.32 295 VAL A CA 1
ATOM 1799 C C . VAL A 1 271 ? 39.533 27.354 12.106 1.00 61.30 295 VAL A C 1
ATOM 1800 O O . VAL A 1 271 ? 39.110 26.203 12.234 1.00 61.01 295 VAL A O 1
ATOM 1804 N N . PHE A 1 272 ? 39.173 28.370 12.913 1.00 58.70 296 PHE A N 1
ATOM 1805 C CA . PHE A 1 272 ? 38.297 28.215 14.072 1.00 58.51 296 PHE A CA 1
ATOM 1806 C C . PHE A 1 272 ? 36.835 28.004 13.692 1.00 63.77 296 PHE A C 1
ATOM 1807 O O . PHE A 1 272 ? 36.163 27.233 14.373 1.00 63.33 296 PHE A O 1
ATOM 1815 N N . ASP A 1 273 ? 36.344 28.659 12.611 1.00 62.41 297 ASP A N 1
ATOM 1816 C CA . ASP A 1 273 ? 34.962 28.506 12.124 1.00 64.97 297 ASP A CA 1
ATOM 1817 C C . ASP A 1 273 ? 34.695 27.066 11.709 1.00 70.51 297 ASP A C 1
ATOM 1818 O O . ASP A 1 273 ? 33.573 26.592 11.864 1.00 72.38 297 ASP A O 1
ATOM 1823 N N . HIS A 1 274 ? 35.724 26.375 11.181 1.00 66.03 298 HIS A N 1
ATOM 1824 C CA . HIS A 1 274 ? 35.619 24.981 10.762 1.00 66.74 298 HIS A CA 1
ATOM 1825 C C . HIS A 1 274 ? 35.465 24.064 11.974 1.00 68.32 298 HIS A C 1
ATOM 1826 O O . HIS A 1 274 ? 34.619 23.170 11.940 1.00 70.01 298 HIS A O 1
ATOM 1833 N N . ILE A 1 275 ? 36.262 24.298 13.043 1.00 61.28 299 ILE A N 1
ATOM 1834 C CA . ILE A 1 275 ? 36.200 23.529 14.295 1.00 59.51 299 ILE A CA 1
ATOM 1835 C C . ILE A 1 275 ? 34.806 23.689 14.910 1.00 64.75 299 ILE A C 1
ATOM 1836 O O . ILE A 1 275 ? 34.131 22.685 15.111 1.00 65.48 299 ILE A O 1
ATOM 1841 N N . ILE A 1 276 ? 34.358 24.949 15.117 1.00 62.16 300 ILE A N 1
ATOM 1842 C CA . ILE A 1 276 ? 33.041 25.317 15.661 1.00 64.34 300 ILE A CA 1
ATOM 1843 C C . ILE A 1 276 ? 31.895 24.645 14.882 1.00 71.09 300 ILE A C 1
ATOM 1844 O O . ILE A 1 276 ? 31.060 23.987 15.501 1.00 72.67 300 ILE A O 1
ATOM 1849 N N . ASN A 1 277 ? 31.880 24.792 13.537 1.00 68.23 301 ASN A N 1
ATOM 1850 C CA . ASN A 1 277 ? 30.866 24.218 12.643 1.00 71.52 301 ASN A CA 1
ATOM 1851 C C . ASN A 1 277 ? 30.756 22.696 12.742 1.00 75.66 301 ASN A C 1
ATOM 1852 O O . ASN A 1 277 ? 29.666 22.150 12.554 1.00 78.62 301 ASN A O 1
ATOM 1857 N N . LYS A 1 278 ? 31.878 22.019 13.038 1.00 68.86 302 LYS A N 1
ATOM 1858 C CA . LYS A 1 278 ? 31.909 20.569 13.188 1.00 68.90 302 LYS A CA 1
ATOM 1859 C C . LYS A 1 278 ? 31.466 20.134 14.586 1.00 71.47 302 LYS A C 1
ATOM 1860 O O . LYS A 1 278 ? 30.904 19.044 14.731 1.00 73.37 302 LYS A O 1
ATOM 1866 N N . LEU A 1 279 ? 31.682 20.996 15.604 1.00 64.51 303 LEU A N 1
ATOM 1867 C CA . LEU A 1 279 ? 31.249 20.728 16.978 1.00 63.98 303 LEU A CA 1
ATOM 1868 C C . LEU A 1 279 ? 29.747 20.981 17.059 1.00 72.55 303 LEU A C 1
ATOM 1869 O O . LEU A 1 279 ? 29.038 20.240 17.742 1.00 74.66 303 LEU A O 1
ATOM 1874 N N . LYS A 1 280 ? 29.263 22.006 16.319 1.00 70.69 304 LYS A N 1
ATOM 1875 C CA . LYS A 1 280 ? 27.849 22.382 16.215 1.00 74.95 304 LYS A CA 1
ATOM 1876 C C . LYS A 1 280 ? 27.093 21.272 15.507 1.00 83.96 304 LYS A C 1
ATOM 1877 O O . LYS A 1 280 ? 25.959 20.966 15.885 1.00 87.35 304 LYS A O 1
ATOM 1883 N N . HIS A 1 281 ? 27.733 20.667 14.483 1.00 81.18 305 HIS A N 1
ATOM 1884 C CA . HIS A 1 281 ? 27.179 19.568 13.701 1.00 85.30 305 HIS A CA 1
ATOM 1885 C C . HIS A 1 281 ? 27.004 18.326 14.572 1.00 90.16 305 HIS A C 1
ATOM 1886 O O . HIS A 1 281 ? 25.910 17.767 14.595 1.00 94.21 305 HIS A O 1
ATOM 1893 N N . VAL A 1 282 ? 28.065 17.928 15.312 1.00 82.83 306 VAL A N 1
ATOM 1894 C CA . VAL A 1 282 ? 28.080 16.760 16.206 1.00 83.16 306 VAL A CA 1
ATOM 1895 C C . VAL A 1 282 ? 26.968 16.823 17.272 1.00 89.81 306 VAL A C 1
ATOM 1896 O O . VAL A 1 282 ? 26.183 15.878 17.387 1.00 93.05 306 VAL A O 1
ATOM 1900 N N . LEU A 1 283 ? 26.890 17.947 18.008 1.00 84.98 307 LEU A N 1
ATOM 1901 C CA . LEU A 1 283 ? 25.921 18.182 19.077 1.00 87.68 307 LEU A CA 1
ATOM 1902 C C . LEU A 1 283 ? 24.458 18.151 18.635 1.00 98.00 307 LEU A C 1
ATOM 1903 O O . LEU A 1 283 ? 23.641 17.520 19.306 1.00 101.33 307 LEU A O 1
ATOM 1908 N N . LYS A 1 284 ? 24.127 18.825 17.519 1.00 96.24 308 LYS A N 1
ATOM 1909 C CA . LYS A 1 284 ? 22.756 18.875 17.005 1.00 102.12 308 LYS A CA 1
ATOM 1910 C C . LYS A 1 284 ? 22.313 17.614 16.248 1.00 110.20 308 LYS A C 1
ATOM 1911 O O . LYS A 1 284 ? 21.107 17.381 16.122 1.00 115.58 308 LYS A O 1
ATOM 1917 N N . SER A 1 285 ? 23.275 16.799 15.763 1.00 104.17 309 SER A N 1
ATOM 1918 C CA . SER A 1 285 ? 22.993 15.554 15.041 1.00 107.63 309 SER A CA 1
ATOM 1919 C C . SER A 1 285 ? 22.558 14.443 16.003 1.00 114.53 309 SER A C 1
ATOM 1920 O O . SER A 1 285 ? 21.569 13.758 15.734 1.00 119.90 309 SER A O 1
ATOM 1923 N N . GLN A 1 286 ? 23.299 14.265 17.117 1.00 107.43 310 GLN A N 1
ATOM 1924 C CA . GLN A 1 286 ? 23.000 13.259 18.137 1.00 109.64 310 GLN A CA 1
ATOM 1925 C C . GLN A 1 286 ? 22.942 13.905 19.543 1.00 111.54 310 GLN A C 1
ATOM 1926 O O . GLN A 1 286 ? 23.912 13.801 20.298 1.00 106.71 310 GLN A O 1
ATOM 1928 N N . PRO A 1 287 ? 21.819 14.577 19.917 1.00 111.54 311 PRO A N 1
ATOM 1929 C CA . PRO A 1 287 ? 21.747 15.211 21.249 1.00 110.40 311 PRO A CA 1
ATOM 1930 C C . PRO A 1 287 ? 21.489 14.248 22.415 1.00 115.90 311 PRO A C 1
ATOM 1931 O O . PRO A 1 287 ? 21.592 14.667 23.572 1.00 114.37 311 PRO A O 1
ATOM 1935 N N . GLU A 1 288 ? 21.164 12.967 22.117 1.00 115.32 312 GLU A N 1
ATOM 1936 C CA . GLU A 1 288 ? 20.912 11.914 23.111 1.00 117.95 312 GLU A CA 1
ATOM 1937 C C . GLU A 1 288 ? 22.192 11.598 23.899 1.00 114.39 312 GLU A C 1
ATOM 1938 O O . GLU A 1 288 ? 22.128 11.328 25.099 1.00 114.95 312 GLU A O 1
ATOM 1944 N N . LYS A 1 289 ? 23.348 11.659 23.218 1.00 104.31 313 LYS A N 1
ATOM 1945 C CA . LYS A 1 289 ? 24.675 11.418 23.790 1.00 98.34 313 LYS A CA 1
ATOM 1946 C C . LYS A 1 289 ? 25.094 12.571 24.702 1.00 98.32 313 LYS A C 1
ATOM 1947 O O . LYS A 1 289 ? 25.923 12.375 25.592 1.00 95.12 313 LYS A O 1
ATOM 1953 N N . PHE A 1 290 ? 24.520 13.768 24.472 1.00 95.22 314 PHE A N 1
ATOM 1954 C CA . PHE A 1 290 ? 24.833 15.006 25.187 1.00 92.60 314 PHE A CA 1
ATOM 1955 C C . PHE A 1 290 ? 23.745 15.509 26.144 1.00 101.76 314 PHE A C 1
ATOM 1956 O O . PHE A 1 290 ? 23.797 16.667 26.565 1.00 101.06 314 PHE A O 1
ATOM 1964 N N . LYS A 1 291 ? 22.787 14.639 26.513 1.00 103.47 315 LYS A N 1
ATOM 1965 C CA . LYS A 1 291 ? 21.685 14.968 27.422 1.00 108.98 315 LYS A CA 1
ATOM 1966 C C . LYS A 1 291 ? 22.154 15.295 28.842 1.00 112.10 315 LYS A C 1
ATOM 1967 O O . LYS A 1 291 ? 21.520 16.108 29.516 1.00 114.25 315 LYS A O 1
ATOM 1973 N N . ASN A 1 292 ? 23.256 14.662 29.292 1.00 105.75 316 ASN A N 1
ATOM 1974 C CA . ASN A 1 292 ? 23.808 14.842 30.637 1.00 105.03 316 ASN A CA 1
ATOM 1975 C C . ASN A 1 292 ? 25.177 15.554 30.707 1.00 102.21 316 ASN A C 1
ATOM 1976 O O . ASN A 1 292 ? 25.779 15.603 31.787 1.00 101.04 316 ASN A O 1
ATOM 1981 N N . VAL A 1 293 ? 25.654 16.131 29.582 1.00 94.41 317 VAL A N 1
ATOM 1982 C CA . VAL A 1 293 ? 26.928 16.863 29.581 1.00 88.64 317 VAL A CA 1
ATOM 1983 C C . VAL A 1 293 ? 26.760 18.308 30.080 1.00 93.19 317 VAL A C 1
ATOM 1984 O O . VAL A 1 293 ? 26.003 19.089 29.492 1.00 94.78 317 VAL A O 1
ATOM 1988 N N . ARG A 1 294 ? 27.425 18.632 31.206 1.00 88.27 318 ARG A N 1
ATOM 1989 C CA . ARG A 1 294 ? 27.349 19.950 31.847 1.00 88.71 318 ARG A CA 1
ATOM 1990 C C . ARG A 1 294 ? 28.696 20.689 31.883 1.00 87.50 318 ARG A C 1
ATOM 1991 O O . ARG A 1 294 ? 28.775 21.784 32.451 1.00 87.52 318 ARG A O 1
ATOM 1999 N N . GLU A 1 295 ? 29.747 20.100 31.265 1.00 79.52 319 GLU A N 1
ATOM 2000 C CA . GLU A 1 295 ? 31.090 20.688 31.210 1.00 75.06 319 GLU A CA 1
ATOM 2001 C C . GLU A 1 295 ? 31.884 20.373 29.934 1.00 75.84 319 GLU A C 1
ATOM 2002 O O . GLU A 1 295 ? 31.981 19.213 29.524 1.00 74.75 319 GLU A O 1
ATOM 2008 N N . PHE A 1 296 ? 32.441 21.431 29.311 1.00 70.55 320 PHE A N 1
ATOM 2009 C CA . PHE A 1 296 ? 33.254 21.375 28.094 1.00 66.98 320 PHE A CA 1
ATOM 2010 C C . PHE A 1 296 ? 34.718 21.687 28.454 1.00 69.17 320 PHE A C 1
ATOM 2011 O O . PHE A 1 296 ? 34.986 22.716 29.074 1.00 69.04 320 PHE A O 1
ATOM 2019 N N . VAL A 1 297 ? 35.660 20.804 28.078 1.00 64.72 321 VAL A N 1
ATOM 2020 C CA . VAL A 1 297 ? 37.089 20.999 28.372 1.00 63.03 321 VAL A CA 1
ATOM 2021 C C . VAL A 1 297 ? 37.917 21.176 27.087 1.00 66.73 321 VAL A C 1
ATOM 2022 O O . VAL A 1 297 ? 38.087 20.222 26.324 1.00 65.43 321 VAL A O 1
ATOM 2026 N N . CYS A 1 298 ? 38.430 22.401 26.860 1.00 64.04 322 CYS A N 1
ATOM 2027 C CA . CYS A 1 298 ? 39.283 22.721 25.715 1.00 62.49 322 CYS A CA 1
ATOM 2028 C C . CYS A 1 298 ? 40.739 22.743 26.210 1.00 66.15 322 CYS A C 1
ATOM 2029 O O . CYS A 1 298 ? 41.155 23.697 26.873 1.00 66.15 322 CYS A O 1
ATOM 2032 N N . SER A 1 299 ? 41.486 21.652 25.948 1.00 62.42 323 SER A N 1
ATOM 2033 C CA . SER A 1 299 ? 42.877 21.505 26.392 1.00 61.83 323 SER A CA 1
ATOM 2034 C C . SER A 1 299 ? 43.854 21.376 25.231 1.00 64.25 323 SER A C 1
ATOM 2035 O O . SER A 1 299 ? 43.494 20.855 24.174 1.00 63.12 323 SER A O 1
ATOM 2038 N N . GLY A 1 300 ? 45.070 21.877 25.440 1.00 61.00 324 GLY A N 1
ATOM 2039 C CA . GLY A 1 300 ? 46.134 21.864 24.443 1.00 60.27 324 GLY A CA 1
ATOM 2040 C C . GLY A 1 300 ? 46.750 23.224 24.180 1.00 64.54 324 GLY A C 1
ATOM 2041 O O . GLY A 1 300 ? 46.414 24.210 24.847 1.00 64.08 324 GLY A O 1
ATOM 2042 N N . GLY A 1 301 ? 47.653 23.259 23.199 1.00 61.57 325 GLY A N 1
ATOM 2043 C CA . GLY A 1 301 ? 48.399 24.447 22.792 1.00 62.46 325 GLY A CA 1
ATOM 2044 C C . GLY A 1 301 ? 47.585 25.585 22.207 1.00 66.15 325 GLY A C 1
ATOM 2045 O O . GLY A 1 301 ? 47.893 26.756 22.453 1.00 66.57 325 GLY A O 1
ATOM 2046 N N . VAL A 1 302 ? 46.551 25.253 21.418 1.00 61.91 326 VAL A N 1
ATOM 2047 C CA . VAL A 1 302 ? 45.690 26.244 20.760 1.00 61.99 326 VAL A CA 1
ATOM 2048 C C . VAL A 1 302 ? 44.611 26.823 21.710 1.00 65.67 326 VAL A C 1
ATOM 2049 O O . VAL A 1 302 ? 44.103 27.916 21.460 1.00 66.24 326 VAL A O 1
ATOM 2053 N N . SER A 1 303 ? 44.342 26.139 22.844 1.00 61.06 327 SER A N 1
ATOM 2054 C CA . SER A 1 303 ? 43.381 26.568 23.872 1.00 60.91 327 SER A CA 1
ATOM 2055 C C . SER A 1 303 ? 43.774 27.910 24.501 1.00 64.84 327 SER A C 1
ATOM 2056 O O . SER A 1 303 ? 42.913 28.614 25.031 1.00 65.95 327 SER A O 1
ATOM 2059 N N . SER A 1 304 ? 45.073 28.267 24.402 1.00 60.23 328 SER A N 1
ATOM 2060 C CA . SER A 1 304 ? 45.684 29.512 24.878 1.00 60.99 328 SER A CA 1
ATOM 2061 C C . SER A 1 304 ? 45.151 30.754 24.120 1.00 65.11 328 SER A C 1
ATOM 2062 O O . SER A 1 304 ? 45.344 31.877 24.591 1.00 66.66 328 SER A O 1
ATOM 2065 N N . ASN A 1 305 ? 44.497 30.543 22.951 1.00 59.90 329 ASN A N 1
ATOM 2066 C CA . ASN A 1 305 ? 43.924 31.575 22.082 1.00 59.93 329 ASN A CA 1
ATOM 2067 C C . ASN A 1 305 ? 42.595 32.094 22.645 1.00 64.00 329 ASN A C 1
ATOM 2068 O O . ASN A 1 305 ? 41.645 31.319 22.782 1.00 62.40 329 ASN A O 1
ATOM 2073 N N . GLN A 1 306 ? 42.530 33.411 22.955 1.00 62.60 330 GLN A N 1
ATOM 2074 C CA . GLN A 1 306 ? 41.334 34.068 23.499 1.00 63.68 330 GLN A CA 1
ATOM 2075 C C . GLN A 1 306 ? 40.157 34.124 22.507 1.00 67.42 330 GLN A C 1
ATOM 2076 O O . GLN A 1 306 ? 39.006 34.035 22.947 1.00 68.36 330 GLN A O 1
ATOM 2082 N N . ARG A 1 307 ? 40.438 34.248 21.182 1.00 61.98 331 ARG A N 1
ATOM 2083 C CA . ARG A 1 307 ? 39.395 34.267 20.149 1.00 61.26 331 ARG A CA 1
ATOM 2084 C C . ARG A 1 307 ? 38.720 32.894 20.039 1.00 63.01 331 ARG A C 1
ATOM 2085 O O . ARG A 1 307 ? 37.490 32.836 19.994 1.00 63.47 331 ARG A O 1
ATOM 2093 N N . LEU A 1 308 ? 39.518 31.795 20.042 1.00 57.01 332 LEU A N 1
ATOM 2094 C CA . LEU A 1 308 ? 39.009 30.418 19.997 1.00 55.62 332 LEU A CA 1
ATOM 2095 C C . LEU A 1 308 ? 38.046 30.188 21.163 1.00 59.46 332 LEU A C 1
ATOM 2096 O O . LEU A 1 308 ? 36.954 29.648 20.958 1.00 59.99 332 LEU A O 1
ATOM 2101 N N . ARG A 1 309 ? 38.447 30.648 22.372 1.00 55.11 333 ARG A N 1
ATOM 2102 C CA . ARG A 1 309 ? 37.676 30.574 23.610 1.00 55.71 333 ARG A CA 1
ATOM 2103 C C . ARG A 1 309 ? 36.348 31.324 23.461 1.00 60.40 333 ARG A C 1
ATOM 2104 O O . ARG A 1 309 ? 35.291 30.727 23.680 1.00 60.99 333 ARG A O 1
ATOM 2112 N N . THR A 1 310 ? 36.403 32.618 23.061 1.00 56.96 334 THR A N 1
ATOM 2113 C CA . THR A 1 310 ? 35.207 33.447 22.884 1.00 58.96 334 THR A CA 1
ATOM 2114 C C . THR A 1 310 ? 34.277 32.929 21.796 1.00 62.79 334 THR A C 1
ATOM 2115 O O . THR A 1 310 ? 33.063 33.035 21.950 1.00 64.57 334 THR A O 1
ATOM 2119 N N . LYS A 1 311 ? 34.839 32.315 20.734 1.00 57.42 335 LYS A N 1
ATOM 2120 C CA . LYS A 1 311 ? 34.062 31.721 19.648 1.00 57.72 335 LYS A CA 1
ATOM 2121 C C . LYS A 1 311 ? 33.291 30.509 20.165 1.00 62.92 335 LYS A C 1
ATOM 2122 O O . LYS A 1 311 ? 32.093 30.393 19.897 1.00 65.05 335 LYS A O 1
ATOM 2128 N N . LEU A 1 312 ? 33.971 29.639 20.948 1.00 57.97 336 LEU A N 1
ATOM 2129 C CA . LEU A 1 312 ? 33.396 28.436 21.557 1.00 58.57 336 LEU A CA 1
ATOM 2130 C C . LEU A 1 312 ? 32.223 28.774 22.481 1.00 65.27 336 LEU A C 1
ATOM 2131 O O . LEU A 1 312 ? 31.148 28.191 22.350 1.00 66.99 336 LEU A O 1
ATOM 2136 N N . GLU A 1 313 ? 32.435 29.734 23.393 1.00 62.47 337 GLU A N 1
ATOM 2137 C CA . GLU A 1 313 ? 31.452 30.170 24.382 1.00 65.56 337 GLU A CA 1
ATOM 2138 C C . GLU A 1 313 ? 30.255 30.913 23.779 1.00 73.96 337 GLU A C 1
ATOM 2139 O O . GLU A 1 313 ? 29.165 30.869 24.352 1.00 76.75 337 GLU A O 1
ATOM 2145 N N . THR A 1 314 ? 30.446 31.567 22.619 1.00 71.00 338 THR A N 1
ATOM 2146 C CA . THR A 1 314 ? 29.386 32.316 21.944 1.00 74.06 338 THR A CA 1
ATOM 2147 C C . THR A 1 314 ? 28.407 31.392 21.219 1.00 81.99 338 THR A C 1
ATOM 2148 O O . THR A 1 314 ? 27.210 31.424 21.514 1.00 85.18 338 THR A O 1
ATOM 2152 N N . GLU A 1 315 ? 28.919 30.589 20.266 1.00 78.15 339 GLU A N 1
ATOM 2153 C CA . GLU A 1 315 ? 28.136 29.690 19.415 1.00 80.51 339 GLU A CA 1
ATOM 2154 C C . GLU A 1 315 ? 27.409 28.561 20.139 1.00 88.61 339 GLU A C 1
ATOM 2155 O O . GLU A 1 315 ? 26.206 28.388 19.930 1.00 91.99 339 GLU A O 1
ATOM 2161 N N . LEU A 1 316 ? 28.127 27.808 20.992 1.00 84.60 340 LEU A N 1
ATOM 2162 C CA . LEU A 1 316 ? 27.571 26.678 21.746 1.00 87.05 340 LEU A CA 1
ATOM 2163 C C . LEU A 1 316 ? 26.551 27.082 22.826 1.00 96.61 340 LEU A C 1
ATOM 2164 O O . LEU A 1 316 ? 25.719 26.257 23.215 1.00 99.63 340 LEU A O 1
ATOM 2169 N N . GLY A 1 317 ? 26.621 28.335 23.282 1.00 94.17 341 GLY A N 1
ATOM 2170 C CA . GLY A 1 317 ? 25.744 28.879 24.315 1.00 98.11 341 GLY A CA 1
ATOM 2171 C C . GLY A 1 317 ? 24.436 29.485 23.838 1.00 107.06 341 GLY A C 1
ATOM 2172 O O . GLY A 1 317 ? 23.558 29.761 24.661 1.00 110.09 341 GLY A O 1
ATOM 2173 N N . THR A 1 318 ? 24.294 29.710 22.513 1.00 104.32 342 THR A N 1
ATOM 2174 C CA . THR A 1 318 ? 23.082 30.298 21.917 1.00 108.38 342 THR A CA 1
ATOM 2175 C C . THR A 1 318 ? 22.162 29.276 21.223 1.00 115.93 342 THR A C 1
ATOM 2176 O O . THR A 1 318 ? 20.962 29.531 21.090 1.00 120.21 342 THR A O 1
ATOM 2180 N N . LEU A 1 319 ? 22.730 28.130 20.785 1.00 110.44 343 LEU A N 1
ATOM 2181 C CA . LEU A 1 319 ? 22.011 27.047 20.108 1.00 113.09 343 LEU A CA 1
ATOM 2182 C C . LEU A 1 319 ? 21.067 26.321 21.075 1.00 121.15 343 LEU A C 1
ATOM 2183 O O . LEU A 1 319 ? 21.489 25.909 22.159 1.00 119.53 343 LEU A O 1
ATOM 2188 N N . ASN A 1 320 ? 19.782 26.207 20.686 1.00 123.04 344 ASN A N 1
ATOM 2189 C CA . ASN A 1 320 ? 18.715 25.603 21.490 1.00 128.59 344 ASN A CA 1
ATOM 2190 C C . ASN A 1 320 ? 18.852 24.109 21.776 1.00 132.15 344 ASN A C 1
ATOM 2191 O O . ASN A 1 320 ? 18.823 23.725 22.947 1.00 132.75 344 ASN A O 1
ATOM 2196 N N . SER A 1 321 ? 19.001 23.271 20.726 1.00 127.83 345 SER A N 1
ATOM 2197 C CA . SER A 1 321 ? 19.122 21.811 20.856 1.00 128.34 345 SER A CA 1
ATOM 2198 C C . SER A 1 321 ? 20.341 21.369 21.669 1.00 127.10 345 SER A C 1
ATOM 2199 O O . SER A 1 321 ? 20.297 20.309 22.297 1.00 128.30 345 SER A O 1
ATOM 2202 N N . THR A 1 322 ? 21.415 22.184 21.663 1.00 117.74 346 THR A N 1
ATOM 2203 C CA . THR A 1 322 ? 22.657 21.921 22.394 1.00 112.51 346 THR A CA 1
ATOM 2204 C C . THR A 1 322 ? 22.456 22.171 23.893 1.00 117.09 346 THR A C 1
ATOM 2205 O O . THR A 1 322 ? 21.900 23.206 24.272 1.00 118.55 346 THR A O 1
ATOM 2209 N N . SER A 1 323 ? 22.909 21.223 24.738 1.00 112.44 347 SER A N 1
ATOM 2210 C CA . SER A 1 323 ? 22.813 21.322 26.199 1.00 113.39 347 SER A CA 1
ATOM 2211 C C . SER A 1 323 ? 23.811 22.354 26.722 1.00 111.73 347 SER A C 1
ATOM 2212 O O . SER A 1 323 ? 24.912 22.463 26.177 1.00 106.49 347 SER A O 1
ATOM 2215 N N . PHE A 1 324 ? 23.424 23.106 27.772 1.00 109.49 348 PHE A N 1
ATOM 2216 C CA . PHE A 1 324 ? 24.246 24.149 28.400 1.00 105.84 348 PHE A CA 1
ATOM 2217 C C . PHE A 1 324 ? 25.580 23.608 28.925 1.00 104.25 348 PHE A C 1
ATOM 2218 O O . PHE A 1 324 ? 25.617 22.513 29.493 1.00 105.00 348 PHE A O 1
ATOM 2220 N N . PHE A 1 325 ? 26.671 24.375 28.719 1.00 95.20 349 PHE A N 1
ATOM 2221 C CA . PHE A 1 325 ? 28.027 23.997 29.124 1.00 90.77 349 PHE A CA 1
ATOM 2222 C C . PHE A 1 325 ? 28.686 24.945 30.129 1.00 92.98 349 PHE A C 1
ATOM 2223 O O . PHE A 1 325 ? 28.232 26.074 30.330 1.00 94.46 349 PHE A O 1
ATOM 2231 N N . ASN A 1 326 ? 29.788 24.464 30.734 1.00 86.36 350 ASN A N 1
ATOM 2232 C CA . ASN A 1 326 ? 30.664 25.176 31.660 1.00 85.08 350 ASN A CA 1
ATOM 2233 C C . ASN A 1 326 ? 32.085 24.880 31.174 1.00 83.04 350 ASN A C 1
ATOM 2234 O O . ASN A 1 326 ? 32.588 23.767 31.340 1.00 80.97 350 ASN A O 1
ATOM 2239 N N . PHE A 1 327 ? 32.686 25.862 30.491 1.00 76.94 351 PHE A N 1
ATOM 2240 C CA . PHE A 1 327 ? 33.994 25.772 29.842 1.00 72.47 351 PHE A CA 1
ATOM 2241 C C . PHE A 1 327 ? 35.182 25.836 30.791 1.00 74.91 351 PHE A C 1
ATOM 2242 O O . PHE A 1 327 ? 35.279 26.755 31.610 1.00 75.84 351 PHE A O 1
ATOM 2250 N N . TYR A 1 328 ? 36.082 24.840 30.679 1.00 69.43 352 TYR A N 1
ATOM 2251 C CA . TYR A 1 328 ? 37.275 24.729 31.520 1.00 68.69 352 TYR A CA 1
ATOM 2252 C C . TYR A 1 328 ? 38.564 24.676 30.717 1.00 68.81 352 TYR A C 1
ATOM 2253 O O . TYR A 1 328 ? 38.770 23.746 29.936 1.00 65.89 352 TYR A O 1
ATOM 2262 N N . TYR A 1 329 ? 39.424 25.697 30.907 1.00 65.49 353 TYR A N 1
ATOM 2263 C CA . TYR A 1 329 ? 40.702 25.827 30.203 1.00 63.13 353 TYR A CA 1
ATOM 2264 C C . TYR A 1 329 ? 41.888 25.535 31.134 1.00 68.79 353 TYR A C 1
ATOM 2265 O O . TYR A 1 329 ? 42.253 26.384 31.951 1.00 70.04 353 TYR A O 1
ATOM 2274 N N . PRO A 1 330 ? 42.470 24.314 31.048 1.00 65.48 354 PRO A N 1
ATOM 2275 C CA . PRO A 1 330 ? 43.582 23.950 31.951 1.00 66.30 354 PRO A CA 1
ATOM 2276 C C . PRO A 1 330 ? 44.886 24.721 31.710 1.00 71.69 354 PRO A C 1
ATOM 2277 O O . PRO A 1 330 ? 45.053 25.259 30.614 1.00 70.47 354 PRO A O 1
ATOM 2281 N N . PRO A 1 331 ? 45.838 24.765 32.688 1.00 70.74 355 PRO A N 1
ATOM 2282 C CA . PRO A 1 331 ? 47.113 25.473 32.449 1.00 71.41 355 PRO A CA 1
ATOM 2283 C C . PRO A 1 331 ? 47.941 24.840 31.336 1.00 75.66 355 PRO A C 1
ATOM 2284 O O . PRO A 1 331 ? 47.797 23.647 31.061 1.00 73.37 355 PRO A O 1
ATOM 2296 N N . ASP A 1 333 ? 51.086 24.077 31.285 1.00 78.16 357 ASP A N 1
ATOM 2297 C CA . ASP A 1 333 ? 52.020 23.096 31.844 1.00 78.72 357 ASP A CA 1
ATOM 2298 C C . ASP A 1 333 ? 51.402 21.701 31.795 1.00 80.64 357 ASP A C 1
ATOM 2299 O O . ASP A 1 333 ? 52.044 20.763 31.317 1.00 79.51 357 ASP A O 1
ATOM 2304 N N . LEU A 1 334 ? 50.142 21.580 32.261 1.00 76.62 358 LEU A N 1
ATOM 2305 C CA . LEU A 1 334 ? 49.388 20.327 32.288 1.00 75.18 358 LEU A CA 1
ATOM 2306 C C . LEU A 1 334 ? 48.905 19.901 30.896 1.00 77.83 358 LEU A C 1
ATOM 2307 O O . LEU A 1 334 ? 48.846 18.700 30.615 1.00 76.70 358 LEU A O 1
ATOM 2312 N N . CYS A 1 335 ? 48.573 20.884 30.028 1.00 74.30 3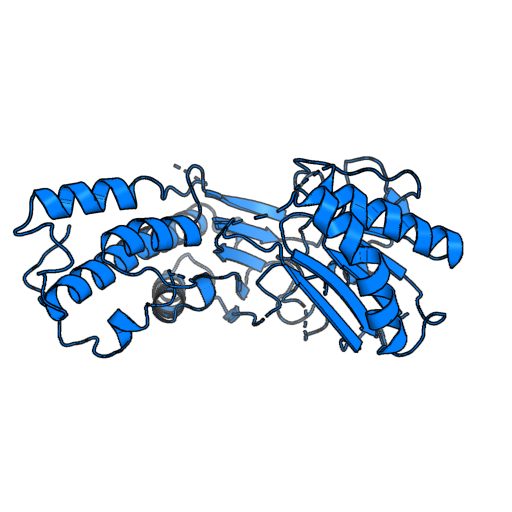59 CYS A N 1
ATOM 2313 C CA . CYS A 1 335 ? 48.106 20.654 28.655 1.00 72.55 359 CYS A CA 1
ATOM 2314 C C . CYS A 1 335 ? 49.184 20.007 27.785 1.00 73.86 359 CYS A C 1
ATOM 2315 O O . CYS A 1 335 ? 48.924 18.968 27.179 1.00 72.34 359 CYS A O 1
ATOM 2318 N N . SER A 1 336 ? 50.392 20.611 27.735 1.00 70.19 360 SER A N 1
ATOM 2319 C CA . SER A 1 336 ? 51.525 20.074 26.981 1.00 69.40 360 SER A CA 1
ATOM 2320 C C . SER A 1 336 ? 52.049 18.825 27.688 1.00 72.32 360 SER A C 1
ATOM 2321 O O . SER A 1 336 ? 51.963 18.741 28.917 1.00 72.50 360 SER A O 1
ATOM 2324 N N . ASP A 1 337 ? 52.543 17.845 26.905 1.00 67.98 361 ASP A N 1
ATOM 2325 C CA . ASP A 1 337 ? 53.045 16.550 27.382 1.00 67.66 361 ASP A CA 1
ATOM 2326 C C . ASP A 1 337 ? 53.924 16.646 28.632 1.00 72.78 361 ASP A C 1
ATOM 2327 O O . ASP A 1 337 ? 54.981 17.285 28.612 1.00 74.80 361 ASP A O 1
ATOM 2332 N N . ASN A 1 338 ? 53.429 16.062 29.733 1.00 67.64 362 ASN A N 1
ATOM 2333 C CA . ASN A 1 338 ? 54.078 16.022 31.046 1.00 68.37 362 ASN A CA 1
ATOM 2334 C C . ASN A 1 338 ? 53.822 14.652 31.692 1.00 70.58 362 ASN A C 1
ATOM 2335 O O . ASN A 1 338 ? 53.065 13.853 31.132 1.00 68.63 362 ASN A O 1
ATOM 2340 N N . SER A 1 339 ? 54.431 14.384 32.865 1.00 67.36 363 SER A N 1
ATOM 2341 C CA . SER A 1 339 ? 54.244 13.112 33.565 1.00 66.50 363 SER A CA 1
ATOM 2342 C C . SER A 1 339 ? 53.148 13.121 34.638 1.00 69.93 363 SER A C 1
ATOM 2343 O O . SER A 1 339 ? 52.605 12.062 34.938 1.00 69.25 363 SER A O 1
ATOM 2346 N N . ILE A 1 340 ? 52.791 14.307 35.175 1.00 67.31 364 ILE A N 1
ATOM 2347 C CA . ILE A 1 340 ? 51.758 14.501 36.214 1.00 68.12 364 ILE A CA 1
ATOM 2348 C C . ILE A 1 340 ? 50.410 13.845 35.818 1.00 70.27 364 ILE A C 1
ATOM 2349 O O . ILE A 1 340 ? 49.762 13.212 36.656 1.00 71.09 364 ILE A O 1
ATOM 2362 N N . ILE A 1 342 ? 49.944 11.187 33.789 1.00 58.13 366 ILE A N 1
ATOM 2363 C CA . ILE A 1 342 ? 50.128 9.727 33.823 1.00 57.16 366 ILE A CA 1
ATOM 2364 C C . ILE A 1 342 ? 49.952 9.265 35.278 1.00 60.25 366 ILE A C 1
ATOM 2365 O O . ILE A 1 342 ? 49.267 8.269 35.536 1.00 59.82 366 ILE A O 1
ATOM 2370 N N . GLY A 1 343 ? 50.540 10.034 36.198 1.00 56.54 367 GLY A N 1
ATOM 2371 C CA . GLY A 1 343 ? 50.444 9.828 37.636 1.00 57.97 367 GLY A CA 1
ATOM 2372 C C . GLY A 1 343 ? 49.021 10.007 38.109 1.00 61.10 367 GLY A C 1
ATOM 2373 O O . GLY A 1 343 ? 48.575 9.281 38.998 1.00 62.37 367 GLY A O 1
ATOM 2374 N N . TRP A 1 344 ? 48.280 10.944 37.481 1.00 55.80 368 TRP A N 1
ATOM 2375 C CA . TRP A 1 344 ? 46.880 11.170 37.821 1.00 56.49 368 TRP A CA 1
ATOM 2376 C C . TRP A 1 344 ? 45.967 10.077 37.261 1.00 60.14 368 TRP A C 1
ATOM 2377 O O . TRP A 1 344 ? 45.144 9.539 38.010 1.00 61.76 368 TRP A O 1
ATOM 2388 N N . ALA A 1 345 ? 46.109 9.752 35.955 1.00 54.54 369 ALA A N 1
ATOM 2389 C CA . ALA A 1 345 ? 45.310 8.709 35.300 1.00 54.59 369 ALA A CA 1
ATOM 2390 C C . ALA A 1 345 ? 45.521 7.345 35.968 1.00 61.19 369 ALA A C 1
ATOM 2391 O O . ALA A 1 345 ? 44.569 6.571 36.098 1.00 62.51 369 ALA A O 1
ATOM 2393 N N . GLY A 1 346 ? 46.749 7.107 36.439 1.00 57.90 370 GLY A N 1
ATOM 2394 C CA . GLY A 1 346 ? 47.126 5.909 37.178 1.00 58.93 370 GLY A CA 1
ATOM 2395 C C . GLY A 1 346 ? 46.424 5.853 38.516 1.00 65.91 370 GLY A C 1
ATOM 2396 O O . GLY A 1 346 ? 45.923 4.794 38.892 1.00 67.11 370 GLY A O 1
ATOM 2397 N N . ILE A 1 347 ? 46.338 7.015 39.218 1.00 64.28 371 ILE A N 1
ATOM 2398 C CA . ILE A 1 347 ? 45.634 7.173 40.499 1.00 67.75 371 ILE A CA 1
ATOM 2399 C C . ILE A 1 347 ? 44.158 6.803 40.290 1.00 73.20 371 ILE A C 1
ATOM 2400 O O . ILE A 1 347 ? 43.616 6.014 41.066 1.00 75.43 371 ILE A O 1
ATOM 2405 N N . GLU A 1 348 ? 43.535 7.335 39.214 1.00 68.19 372 GLU A N 1
ATOM 2406 C CA . GLU A 1 348 ? 42.137 7.057 38.881 1.00 69.68 372 GLU A CA 1
ATOM 2407 C C . GLU A 1 348 ? 41.895 5.561 38.601 1.00 75.33 372 GLU A C 1
ATOM 2408 O O . GLU A 1 348 ? 40.912 5.006 39.095 1.00 78.39 372 GLU A O 1
ATOM 2414 N N . ILE A 1 349 ? 42.819 4.906 37.869 1.00 69.39 373 ILE A N 1
ATOM 2415 C CA . ILE A 1 349 ? 42.740 3.482 37.530 1.00 69.93 373 ILE A CA 1
ATOM 2416 C C . ILE A 1 349 ? 42.981 2.582 38.746 1.00 76.39 373 ILE A C 1
ATOM 2417 O O . ILE A 1 349 ? 42.220 1.634 38.951 1.00 78.50 373 ILE A O 1
ATOM 2422 N N . TRP A 1 350 ? 44.010 2.894 39.563 1.00 72.93 374 TRP A N 1
ATOM 2423 C CA . TRP A 1 350 ? 44.332 2.136 40.777 1.00 75.49 374 TRP A CA 1
ATOM 2424 C C . TRP A 1 350 ? 43.203 2.223 41.811 1.00 82.15 374 TRP A C 1
ATOM 2425 O O . TRP A 1 350 ? 42.982 1.257 42.536 1.00 84.98 374 TRP A O 1
ATOM 2436 N N . GLU A 1 351 ? 42.495 3.369 41.877 1.00 78.36 375 GLU A N 1
ATOM 2437 C CA . GLU A 1 351 ? 41.418 3.605 42.841 1.00 82.25 375 GLU A CA 1
ATOM 2438 C C . GLU A 1 351 ? 40.007 3.228 42.368 1.00 88.38 375 GLU A C 1
ATOM 2439 O O . GLU A 1 351 ? 39.332 2.446 43.051 1.00 91.70 375 GLU A O 1
ATOM 2445 N N . SER A 1 352 ? 39.551 3.801 41.230 1.00 82.64 376 SER A N 1
ATOM 2446 C CA . SER A 1 352 ? 38.203 3.568 40.697 1.00 84.72 376 SER A CA 1
ATOM 2447 C C . SER A 1 352 ? 38.006 2.244 39.950 1.00 88.16 376 SER A C 1
ATOM 2448 O O . SER A 1 352 ? 36.875 1.754 39.881 1.00 91.44 376 SER A O 1
ATOM 2451 N N . LEU A 1 353 ? 39.085 1.672 39.389 1.00 80.60 377 LEU A N 1
ATOM 2452 C CA . LEU A 1 353 ? 39.015 0.402 38.662 1.00 80.38 377 LEU A CA 1
ATOM 2453 C C . LEU A 1 353 ? 39.763 -0.730 39.368 1.00 85.83 377 LEU A C 1
ATOM 2454 O O . LEU A 1 353 ? 39.460 -1.903 39.128 1.00 87.38 377 LEU A O 1
ATOM 2459 N N . ARG A 1 354 ? 40.731 -0.373 40.243 1.00 81.58 378 ARG A N 1
ATOM 2460 C CA . ARG A 1 354 ? 41.582 -1.289 41.013 1.00 82.20 378 ARG A CA 1
ATOM 2461 C C . ARG A 1 354 ? 42.354 -2.279 40.121 1.00 84.36 378 ARG A C 1
ATOM 2462 O O . ARG A 1 354 ? 42.242 -3.500 40.264 1.00 86.18 378 ARG A O 1
ATOM 2470 N N . LEU A 1 355 ? 43.121 -1.719 39.173 1.00 77.05 379 LEU A N 1
ATOM 2471 C CA . LEU A 1 355 ? 43.933 -2.471 38.220 1.00 74.72 379 LEU A CA 1
ATOM 2472 C C . LEU A 1 355 ? 45.394 -2.042 38.277 1.00 76.30 379 LEU A C 1
ATOM 2473 O O . LEU A 1 355 ? 45.700 -0.883 38.556 1.00 74.66 379 LEU A O 1
ATOM 2478 N N . VAL A 1 356 ? 46.288 -2.998 38.027 1.00 72.78 380 VAL A N 1
ATOM 2479 C CA . VAL A 1 356 ? 47.743 -2.842 38.030 1.00 70.73 380 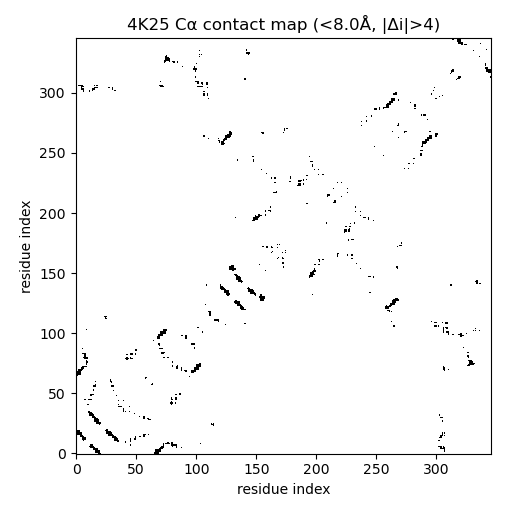VAL A CA 1
ATOM 2480 C C . VAL A 1 356 ? 48.270 -3.582 36.792 1.00 72.45 380 VAL A C 1
ATOM 2481 O O . VAL A 1 356 ? 47.768 -4.656 36.456 1.00 73.62 380 VAL A O 1
ATOM 2485 N N . SER A 1 357 ? 49.254 -3.000 36.102 1.00 65.97 381 SER A N 1
ATOM 2486 C CA . SER A 1 357 ? 49.839 -3.640 34.927 1.00 64.37 381 SER A CA 1
ATOM 2487 C C . SER A 1 357 ? 50.826 -4.746 35.335 1.00 68.76 381 SER A C 1
ATOM 2488 O O . SER A 1 357 ? 51.474 -4.634 36.379 1.00 69.46 381 SER A O 1
ATOM 2491 N N . ASP A 1 358 ? 50.919 -5.819 34.528 1.00 64.73 382 ASP A N 1
ATOM 2492 C CA . ASP A 1 358 ? 51.838 -6.933 34.774 1.00 65.39 382 ASP A CA 1
ATOM 2493 C C . ASP A 1 358 ? 53.275 -6.491 34.489 1.00 67.61 382 ASP A C 1
ATOM 2494 O O . ASP A 1 358 ? 53.487 -5.606 33.663 1.00 64.93 382 ASP A O 1
ATOM 2499 N N . LEU A 1 359 ? 54.255 -7.116 35.163 1.00 65.66 383 LEU A N 1
ATOM 2500 C CA . LEU A 1 359 ? 55.684 -6.818 35.028 1.00 65.18 383 LEU A CA 1
ATOM 2501 C C . LEU A 1 359 ? 56.292 -7.183 33.665 1.00 69.82 383 LEU A C 1
ATOM 2502 O O . LEU A 1 359 ? 57.407 -6.748 33.368 1.00 69.56 383 LEU A O 1
ATOM 2507 N N . ASP A 1 360 ? 55.566 -7.966 32.837 1.00 67.33 384 ASP A N 1
ATOM 2508 C CA . ASP A 1 360 ? 56.013 -8.381 31.503 1.00 67.62 384 ASP A CA 1
ATOM 2509 C C . ASP A 1 360 ? 55.523 -7.416 30.406 1.00 69.86 384 ASP A C 1
ATOM 2510 O O . ASP A 1 360 ? 55.582 -7.737 29.216 1.00 69.75 384 ASP A O 1
ATOM 2515 N N . ILE A 1 361 ? 55.062 -6.225 30.825 1.00 65.47 385 ILE A N 1
ATOM 2516 C CA . ILE A 1 361 ? 54.516 -5.167 29.976 1.00 63.98 385 ILE A CA 1
ATOM 2517 C C . ILE A 1 361 ? 55.472 -4.663 28.893 1.00 67.57 385 ILE A C 1
ATOM 2518 O O . ILE A 1 361 ? 56.677 -4.588 29.120 1.00 68.00 385 ILE A O 1
ATOM 2523 N N . CYS A 1 362 ? 54.932 -4.368 27.702 1.00 62.92 386 CYS A N 1
ATOM 2524 C CA . CYS A 1 362 ? 55.725 -3.914 26.563 1.00 62.30 386 CYS A CA 1
ATOM 2525 C C . CYS A 1 362 ? 55.074 -2.726 25.841 1.00 63.32 386 CYS A C 1
ATOM 2526 O O . CYS A 1 362 ? 53.852 -2.573 25.939 1.00 61.82 386 CYS A O 1
ATOM 2529 N N . PRO A 1 363 ? 55.858 -1.862 25.134 1.00 58.94 387 PRO A N 1
ATOM 2530 C CA . PRO A 1 363 ? 55.250 -0.713 24.438 1.00 57.21 387 PRO A CA 1
ATOM 2531 C C . PRO A 1 363 ? 54.241 -1.104 23.356 1.00 61.32 387 PRO A C 1
ATOM 2532 O O . PRO A 1 363 ? 54.403 -2.141 22.702 1.00 61.93 387 PRO A O 1
ATOM 2536 N N . ILE A 1 364 ? 53.182 -0.282 23.199 1.00 57.03 388 ILE A N 1
ATOM 2537 C CA . ILE A 1 364 ? 52.132 -0.455 22.188 1.00 57.65 388 ILE A CA 1
ATOM 2538 C C . ILE A 1 364 ? 52.089 0.839 21.351 1.00 60.56 388 ILE A C 1
ATOM 2539 O O . ILE A 1 364 ? 51.618 1.868 21.834 1.00 57.62 388 ILE A O 1
ATOM 2544 N N . ARG A 1 365 ? 52.627 0.772 20.112 1.00 59.94 389 ARG A N 1
ATOM 2545 C CA . ARG A 1 365 ? 52.770 1.868 19.144 1.00 60.33 389 ARG A CA 1
ATOM 2546 C C . ARG A 1 365 ? 51.489 2.650 18.849 1.00 64.34 389 ARG A C 1
ATOM 2547 O O . ARG A 1 365 ? 51.464 3.870 19.032 1.00 62.70 389 ARG A O 1
ATOM 2555 N N . GLN A 1 366 ? 50.452 1.960 18.353 1.00 62.33 390 GLN A N 1
ATOM 2556 C CA . GLN A 1 366 ? 49.176 2.585 18.019 1.00 61.93 390 GLN A CA 1
ATOM 2557 C C . GLN A 1 366 ? 48.046 2.011 18.874 1.00 65.83 390 GLN A C 1
ATOM 2558 O O . GLN A 1 366 ? 47.061 1.489 18.349 1.00 67.38 390 GLN A O 1
ATOM 2564 N N . TRP A 1 367 ? 48.211 2.119 20.209 1.00 60.61 391 TRP A N 1
ATOM 2565 C CA . TRP A 1 367 ? 47.272 1.638 21.224 1.00 60.36 391 TRP A CA 1
ATOM 2566 C C . TRP A 1 367 ? 45.951 2.434 21.196 1.00 65.23 391 TRP A C 1
ATOM 2567 O O . TRP A 1 367 ? 45.941 3.589 21.624 1.00 63.39 391 TRP A O 1
ATOM 2578 N N . PRO A 1 368 ? 44.826 1.845 20.713 1.00 64.65 392 PRO A N 1
ATOM 2579 C CA . PRO A 1 368 ? 43.559 2.598 20.692 1.00 64.91 392 PRO A CA 1
ATOM 2580 C C . PRO A 1 368 ? 42.997 2.826 22.091 1.00 68.19 392 PRO A C 1
ATOM 2581 O O . PRO A 1 368 ? 43.192 1.996 22.982 1.00 68.30 392 PRO A O 1
ATOM 2585 N N . LEU A 1 369 ? 42.312 3.963 22.277 1.00 63.94 393 LEU A N 1
ATOM 2586 C CA . LEU A 1 369 ? 41.716 4.379 23.546 1.00 63.33 393 LEU A CA 1
ATOM 2587 C C . LEU A 1 369 ? 40.573 3.470 24.008 1.00 69.98 393 LEU A C 1
ATOM 2588 O O . LEU A 1 369 ? 40.422 3.254 25.212 1.00 69.96 393 LEU A O 1
ATOM 2593 N N . ASN A 1 370 ? 39.787 2.927 23.064 1.00 68.92 394 ASN A N 1
ATOM 2594 C CA . ASN A 1 370 ? 38.706 1.992 23.385 1.00 72.29 394 ASN A CA 1
ATOM 2595 C C . ASN A 1 370 ? 39.295 0.622 23.732 1.00 76.22 394 ASN A C 1
ATOM 2596 O O . ASN A 1 370 ? 38.679 -0.143 24.477 1.00 78.33 394 ASN A O 1
ATOM 2601 N N . ASP A 1 371 ? 40.514 0.341 23.226 1.00 70.23 395 ASP A N 1
ATOM 2602 C CA . ASP A 1 371 ? 41.262 -0.892 23.474 1.00 70.21 395 ASP A CA 1
ATOM 2603 C C . ASP A 1 371 ? 42.179 -0.737 24.715 1.00 69.87 395 ASP A C 1
ATOM 2604 O O . ASP A 1 371 ? 43.220 -1.392 24.798 1.00 69.15 395 ASP A O 1
ATOM 2609 N N . LEU A 1 372 ? 41.771 0.113 25.683 1.00 63.85 396 LEU A N 1
ATOM 2610 C CA . LEU A 1 372 ? 42.492 0.401 26.931 1.00 61.21 396 LEU A CA 1
ATOM 2611 C C . LEU A 1 372 ? 42.590 -0.818 27.856 1.00 65.50 396 LEU A C 1
ATOM 2612 O O . LEU A 1 372 ? 43.681 -1.115 28.347 1.00 63.99 396 LEU A O 1
ATOM 2617 N N . LEU A 1 373 ? 41.463 -1.513 28.096 1.00 64.03 397 LEU A N 1
ATOM 2618 C CA . LEU A 1 373 ? 41.432 -2.675 28.987 1.00 65.53 397 LEU A CA 1
ATOM 2619 C C . LEU A 1 373 ? 41.275 -4.019 28.265 1.00 72.39 397 LEU A C 1
ATOM 2620 O O . LEU A 1 373 ? 41.298 -5.072 28.910 1.00 73.68 397 LEU A O 1
ATOM 2625 N N . SER A 1 374 ? 41.139 -3.981 26.928 1.00 69.74 398 SER A N 1
ATOM 2626 C CA . SER A 1 374 ? 41.002 -5.173 26.096 1.00 72.23 398 SER A CA 1
ATOM 2627 C C . SER A 1 374 ? 42.358 -5.843 25.890 1.00 75.56 398 SER A C 1
ATOM 2628 O O . SER A 1 374 ? 42.435 -7.072 25.870 1.00 77.62 398 SER A O 1
ATOM 2631 N N . VAL A 1 375 ? 43.426 -5.037 25.744 1.00 69.31 399 VAL A N 1
ATOM 2632 C CA . VAL A 1 375 ? 44.786 -5.532 25.530 1.00 68.09 399 VAL A CA 1
ATOM 2633 C C . VAL A 1 375 ? 45.366 -6.202 26.800 1.00 71.30 399 VAL A C 1
ATOM 2634 O O . VAL A 1 375 ? 44.942 -5.876 27.912 1.00 70.68 399 VAL A O 1
ATOM 2638 N N . ASP A 1 376 ? 46.303 -7.155 26.618 1.00 67.90 400 ASP A N 1
ATOM 2639 C CA . ASP A 1 376 ? 46.958 -7.904 27.692 1.00 68.13 400 ASP A CA 1
ATOM 2640 C C . ASP A 1 376 ? 47.816 -7.010 28.589 1.00 69.58 400 ASP A C 1
ATOM 2641 O O . ASP A 1 376 ? 48.257 -5.937 28.164 1.00 67.24 400 ASP A O 1
ATOM 2646 N N . GLY A 1 377 ? 48.032 -7.463 29.822 1.00 66.48 401 GLY A N 1
ATOM 2647 C CA . GLY A 1 377 ? 48.853 -6.759 30.796 1.00 64.51 401 GLY A CA 1
ATOM 2648 C C . GLY A 1 377 ? 48.168 -6.351 32.082 1.00 69.30 401 GLY A C 1
ATOM 2649 O O . GLY A 1 377 ? 48.853 -6.004 33.043 1.00 67.96 401 GLY A O 1
ATOM 2650 N N . TRP A 1 378 ? 46.823 -6.390 32.126 1.00 68.16 402 TRP A N 1
ATOM 2651 C CA . TRP A 1 378 ? 46.070 -5.988 33.320 1.00 69.23 402 TRP A CA 1
ATOM 2652 C C . TRP A 1 378 ? 45.911 -7.098 34.367 1.00 76.19 402 TRP A C 1
ATOM 2653 O O . TRP A 1 378 ? 45.644 -8.250 34.022 1.00 77.81 402 TRP A O 1
ATOM 2664 N N . ARG A 1 379 ? 46.090 -6.731 35.649 1.00 73.27 403 ARG A N 1
ATOM 2665 C CA . ARG A 1 379 ? 45.986 -7.597 36.825 1.00 75.95 403 ARG A CA 1
ATOM 2666 C C . ARG A 1 379 ? 45.251 -6.833 37.943 1.00 81.82 403 ARG A C 1
ATOM 2667 O O . ARG A 1 379 ? 45.610 -5.695 38.258 1.00 79.27 403 ARG A O 1
ATOM 2675 N N . THR A 1 380 ? 44.225 -7.463 38.530 1.00 82.81 404 THR A N 1
ATOM 2676 C CA . THR A 1 380 ? 43.402 -6.871 39.586 1.00 85.65 404 THR A CA 1
ATOM 2677 C C . THR A 1 380 ? 44.168 -6.735 40.918 1.00 92.31 404 THR A C 1
ATOM 2678 O O . THR A 1 380 ? 44.952 -7.619 41.272 1.00 93.08 404 THR A O 1
ATOM 2682 N N . ASP A 1 381 ? 43.945 -5.612 41.636 1.00 89.96 405 ASP A N 1
ATOM 2683 C CA . ASP A 1 381 ? 44.552 -5.302 42.939 1.00 91.62 405 ASP A CA 1
ATOM 2684 C C . ASP A 1 381 ? 43.539 -5.501 44.090 1.00 101.70 405 ASP A C 1
ATOM 2685 O O . ASP A 1 381 ? 43.937 -5.615 45.254 1.00 103.77 405 ASP A O 1
ATOM 2690 N N . GLN A 1 382 ? 42.233 -5.557 43.747 1.00 100.68 406 GLN A N 1
ATOM 2691 C CA . GLN A 1 382 ? 41.114 -5.761 44.668 1.00 135.22 406 GLN A CA 1
ATOM 2692 C C . GLN A 1 382 ? 41.132 -7.189 45.220 1.00 174.96 406 GLN A C 1
ATOM 2693 O O . GLN A 1 382 ? 41.249 -7.383 46.429 1.00 142.78 406 GLN A O 1
#

Secondary structure (DSSP, 8-state):
-EEEEEE-SSSEEEEEEEE--BTTB--EEEEEEEEPP----HHHHHHHHHHHHHHHHHHSSS-SS---EEEEE-S---HHHHHHHHHHHHHHHHHT--EEEE---HHHHTT---SS-SS-SSEEEEEESSS-EEEEEESSSS-EEEEEEESS--HHHHHHHHHHHHT---------TTGGGSSS-S-TT------EE--THHHHHHHHHHHHSS---TTTS-HHHHHHHHHHHHHHHHHHHHHHHHHHHHH-TTTTTT---EEEESSGGG-HHHHHHHHHHTTT-SSSPP--EE-----SSS----HHHHHHIIIII-EEE-TT----TT--STTTTTSS-EEE--